Protein 2HHC (pdb70)

Organism: Bradyrhizobium sp. (strain WM9) (NCBI:txid133505)

Structure (mmCIF, N/CA/C/O backbone):
data_2HHC
#
_entry.id   2HHC
#
_cell.length_a   124.200
_cell.length_b   124.200
_cell.length_c   96.100
_cell.angle_alpha   90.00
_cell.angle_beta   90.00
_cell.angle_gamma   120.00
#
_symmetry.space_group_name_H-M   'P 65 2 2'
#
loop_
_entity.id
_entity.type
_entity.pdbx_description
1 polymer 'Nodulation fucosyltransferase NodZ'
2 non-polymer 'PHOSPHATE ION'
3 non-polymer 2-AMINO-2-HYDROXYMETHYL-PROPANE-1,3-DIOL
4 water water
#
loop_
_atom_site.group_PDB
_atom_site.id
_atom_site.type_symbol
_atom_site.label_atom_id
_atom_site.label_alt_id
_atom_site.label_comp_id
_atom_site.label_asym_id
_atom_site.label_entity_id
_atom_site.label_seq_id
_atom_site.pdbx_PDB_ins_code
_atom_site.Cartn_x
_atom_site.Cartn_y
_atom_site.Cartn_z
_atom_site.occupancy
_atom_site.B_iso_or_equiv
_atom_site.auth_seq_id
_atom_site.auth_comp_id
_atom_site.auth_asym_id
_atom_site.auth_atom_id
_atom_site.pdbx_PDB_model_num
ATOM 1 N N . THR A 1 2 ? -17.659 65.834 -7.282 1.00 37.71 2 THR A N 1
ATOM 2 C CA . THR A 1 2 ? -17.002 64.713 -6.566 1.00 36.40 2 THR A CA 1
ATOM 3 C C . THR A 1 2 ? -15.531 64.848 -6.864 1.00 36.09 2 THR A C 1
ATOM 4 O O . THR A 1 2 ? -15.164 65.104 -8.012 1.00 37.76 2 THR A O 1
ATOM 8 N N . LYS A 1 3 ? -14.728 64.703 -5.826 1.00 33.55 3 LYS A N 1
ATOM 9 C CA . LYS A 1 3 ? -13.304 64.964 -5.905 1.00 32.17 3 LYS A CA 1
ATOM 10 C C . LYS A 1 3 ? -12.550 63.677 -5.564 1.00 32.11 3 LYS A C 1
ATOM 11 O O . LYS A 1 3 ? -13.057 62.762 -4.862 1.00 31.59 3 LYS A O 1
ATOM 17 N N . GLU A 1 4 ? -11.341 63.568 -6.089 1.00 28.77 4 GLU A N 1
ATOM 18 C CA . GLU A 1 4 ? -10.562 62.353 -5.900 1.00 29.41 4 GLU A CA 1
ATOM 19 C C . GLU A 1 4 ? -10.127 62.284 -4.463 1.00 28.42 4 GLU A C 1
ATOM 20 O O . GLU A 1 4 ? -9.756 63.302 -3.871 1.00 28.93 4 GLU A O 1
ATOM 26 N N . ARG A 1 5 ? -10.086 61.068 -3.891 1.00 28.21 5 ARG A N 1
ATOM 27 C CA . ARG A 1 5 ? -9.667 60.788 -2.537 1.00 28.78 5 ARG A CA 1
ATOM 28 C C . ARG A 1 5 ? -8.576 59.703 -2.546 1.00 27.58 5 ARG A C 1
ATOM 29 O O . ARG A 1 5 ? -8.443 58.961 -3.538 1.00 29.28 5 ARG A O 1
ATOM 44 N N . PHE A 1 6 ? -7.799 59.647 -1.491 1.00 29.14 6 PHE A N 1
ATOM 45 C CA . PHE A 1 6 ? -6.520 58.947 -1.525 1.00 28.41 6 PHE A CA 1
ATOM 46 C C . PHE A 1 6 ? -6.217 58.129 -0.271 1.00 29.21 6 PHE A C 1
ATOM 47 O O . PHE A 1 6 ? -6.689 58.446 0.849 1.00 30.23 6 PHE A O 1
ATOM 55 N N . VAL A 1 7 ? -5.379 57.123 -0.463 1.00 28.91 7 VAL A N 1
ATOM 56 C CA . VAL A 1 7 ? -4.651 56.431 0.621 1.00 29.60 7 VAL A CA 1
ATOM 57 C C . VAL A 1 7 ? -3.185 56.475 0.255 1.00 30.06 7 VAL A C 1
ATOM 58 O O . VAL A 1 7 ? -2.846 56.041 -0.851 1.00 30.16 7 VAL A O 1
ATOM 62 N N . ILE A 1 8 ? -2.339 57.020 1.119 1.00 30.46 8 ILE A N 1
ATOM 63 C CA . ILE A 1 8 ? -0.910 57.080 0.860 1.00 30.91 8 ILE A CA 1
ATOM 64 C C . ILE A 1 8 ? -0.240 56.005 1.672 1.00 31.00 8 ILE A C 1
ATOM 65 O O . ILE A 1 8 ? -0.359 55.950 2.911 1.00 31.44 8 ILE A O 1
ATOM 70 N N . SER A 1 9 ? 0.505 55.123 1.031 1.00 30.56 9 SER A N 1
ATOM 71 C CA . SER A 1 9 ? 1.293 54.097 1.660 1.00 30.80 9 SER A CA 1
ATOM 72 C C . SER A 1 9 ? 2.737 54.542 1.754 1.00 30.79 9 SER A C 1
ATOM 73 O O . SER A 1 9 ? 3.456 54.556 0.740 1.00 31.19 9 SER A O 1
ATOM 76 N N . ARG A 1 10 ? 3.174 54.901 2.970 1.00 31.35 10 ARG A N 1
ATOM 77 C CA . ARG A 1 10 ? 4.517 55.355 3.241 1.00 31.21 10 ARG A CA 1
ATOM 78 C C . ARG A 1 10 ? 5.238 54.258 4.022 1.00 32.12 10 ARG A C 1
ATOM 79 O O . ARG A 1 10 ? 4.780 53.873 5.118 1.00 32.89 10 ARG A O 1
ATOM 94 N N . ARG A 1 11 ? 6.393 53.813 3.548 1.00 32.62 11 ARG A N 1
ATOM 95 C CA . ARG A 1 11 ? 7.195 52.849 4.292 1.00 31.69 11 ARG A CA 1
ATOM 96 C C . ARG A 1 11 ? 8.594 52.911 3.714 1.00 32.05 11 ARG A C 1
ATOM 97 O O . ARG A 1 11 ? 8.756 53.127 2.520 1.00 32.50 11 ARG A O 1
ATOM 105 N N . ARG A 1 12 ? 9.572 52.778 4.583 1.00 31.69 12 ARG A N 1
ATOM 106 C CA . ARG A 1 12 ? 10.975 53.059 4.298 1.00 31.69 12 ARG A CA 1
ATOM 107 C C . ARG A 1 12 ? 11.931 52.004 4.830 1.00 31.20 12 ARG A C 1
ATOM 108 O O . ARG A 1 12 ? 13.145 52.222 4.934 1.00 32.45 12 ARG A O 1
ATOM 116 N N . THR A 1 13 ? 11.371 50.868 5.231 1.00 33.14 13 THR A N 1
ATOM 117 C CA . THR A 1 13 ? 12.133 49.834 5.880 1.00 32.76 13 THR A CA 1
ATOM 118 C C . THR A 1 13 ? 12.413 48.689 4.907 1.00 32.87 13 THR A C 1
ATOM 119 O O . THR A 1 13 ? 12.483 48.899 3.687 1.00 33.77 13 THR A O 1
ATOM 123 N N . GLY A 1 14 ? 12.564 47.468 5.375 1.00 31.32 14 GLY A N 1
ATOM 124 C CA . GLY A 1 14 ? 12.832 46.402 4.432 1.00 32.74 14 GLY A CA 1
ATOM 125 C C . GLY A 1 14 ? 11.665 46.121 3.548 1.00 32.06 14 GLY A C 1
ATOM 126 O O . GLY A 1 14 ? 10.508 46.459 3.857 1.00 32.71 14 GLY A O 1
ATOM 127 N N . PHE A 1 15 ? 11.903 45.524 2.386 1.00 31.68 15 PHE A N 1
ATOM 128 C CA . PHE A 1 15 ? 10.853 45.369 1.411 1.00 31.14 15 PHE A CA 1
ATOM 129 C C . PHE A 1 15 ? 9.691 44.466 1.894 1.00 30.64 15 PHE A C 1
ATOM 130 O O . PHE A 1 15 ? 8.561 44.673 1.459 1.00 31.15 15 PHE A O 1
ATOM 138 N N . GLY A 1 16 ? 9.966 43.494 2.748 1.00 30.81 16 GLY A N 1
ATOM 139 C CA . GLY A 1 16 ? 8.846 42.660 3.244 1.00 31.48 16 GLY A CA 1
ATOM 140 C C . GLY A 1 16 ? 7.805 43.486 3.949 1.00 30.78 16 GLY A C 1
ATOM 141 O O . GLY A 1 16 ? 6.609 43.347 3.708 1.00 31.84 16 GLY A O 1
ATOM 142 N N . ASP A 1 17 ? 8.269 44.340 4.826 1.00 30.44 17 ASP A N 1
ATOM 143 C CA . ASP A 1 17 ? 7.385 45.262 5.570 1.00 30.45 17 ASP A CA 1
ATOM 144 C C . ASP A 1 17 ? 6.724 46.223 4.612 1.00 30.07 17 ASP A C 1
ATOM 145 O O . ASP A 1 17 ? 5.527 46.465 4.646 1.00 30.40 17 ASP A O 1
ATOM 150 N N . CYS A 1 18 ? 7.509 46.836 3.748 1.00 30.80 18 CYS A N 1
ATOM 151 C CA . CYS A 1 18 ? 6.935 47.784 2.785 1.00 30.80 18 CYS A CA 1
ATOM 152 C C . CYS A 1 18 ? 5.802 47.154 1.982 1.00 30.33 18 CYS A C 1
ATOM 153 O O . CYS A 1 18 ? 4.756 47.762 1.791 1.00 30.92 18 CYS A O 1
ATOM 156 N N . LEU A 1 19 ? 6.031 45.954 1.430 1.00 31.01 19 LEU A N 1
ATOM 157 C CA . LEU A 1 19 ? 5.067 45.315 0.564 1.00 31.11 19 LEU A CA 1
ATOM 158 C C . LEU A 1 19 ? 3.836 44.763 1.308 1.00 29.90 19 LEU A C 1
ATOM 159 O O . LEU A 1 19 ? 2.737 44.778 0.775 1.00 30.61 19 LEU A O 1
ATOM 164 N N . TRP A 1 20 ? 4.014 44.305 2.559 1.00 29.36 20 TRP A N 1
ATOM 165 C CA . TRP A 1 20 ? 2.865 43.861 3.380 1.00 29.65 20 TRP A CA 1
ATOM 166 C C . TRP A 1 20 ? 2.038 45.112 3.759 1.00 30.46 20 TRP A C 1
ATOM 167 O O . TRP A 1 20 ? 0.824 45.134 3.658 1.00 29.61 20 TRP A O 1
ATOM 178 N N . SER A 1 21 ? 2.724 46.180 4.207 1.00 29.81 21 SER A N 1
ATOM 179 C CA . SER A 1 21 ? 2.051 47.429 4.538 1.00 29.40 21 SER A CA 1
ATOM 180 C C . SER A 1 21 ? 1.334 48.033 3.340 1.00 30.67 21 SER A C 1
ATOM 181 O O . SER A 1 21 ? 0.241 48.563 3.469 1.00 31.75 21 SER A O 1
ATOM 184 N N . LEU A 1 22 ? 1.934 47.862 2.171 1.00 29.83 22 LEU A N 1
ATOM 185 C CA . LEU A 1 22 ? 1.275 48.282 0.907 1.00 30.60 22 LEU A CA 1
ATOM 186 C C . LEU A 1 22 ? -0.024 47.547 0.681 1.00 30.69 22 LEU A C 1
ATOM 187 O O . LEU A 1 22 ? -1.040 48.125 0.307 1.00 31.49 22 LEU A O 1
ATOM 192 N N . ALA A 1 23 ? -0.020 46.218 0.889 1.00 29.96 23 ALA A N 1
ATOM 193 C CA . ALA A 1 23 ? -1.233 45.401 0.732 1.00 29.94 23 ALA A CA 1
ATOM 194 C C . ALA A 1 23 ? -2.372 45.941 1.645 1.00 30.37 23 ALA A C 1
ATOM 195 O O . ALA A 1 23 ? -3.527 46.005 1.258 1.00 30.76 23 ALA A O 1
ATOM 197 N N . SER A 1 24 ? -2.014 46.345 2.850 1.00 30.86 24 SER A N 1
ATOM 198 C CA . SER A 1 24 ? -3.016 46.911 3.765 1.00 30.16 24 SER A CA 1
ATOM 199 C C . SER A 1 24 ? -3.619 48.224 3.254 1.00 30.12 24 SER A C 1
ATOM 200 O O . SER A 1 24 ? -4.853 48.399 3.323 1.00 31.40 24 SER A O 1
ATOM 205 N N . ALA A 1 25 ? -2.748 49.103 2.813 1.00 30.79 25 ALA A N 1
ATOM 206 C CA . ALA A 1 25 ? -3.201 50.387 2.228 1.00 31.03 25 ALA A CA 1
ATOM 207 C C . ALA A 1 25 ? -4.077 50.112 0.986 1.00 31.20 25 ALA A C 1
ATOM 208 O O . ALA A 1 25 ? -5.157 50.726 0.840 1.00 31.27 25 ALA A O 1
ATOM 210 N N . TRP A 1 26 ? -3.645 49.196 0.136 1.00 31.05 26 TRP A N 1
ATOM 211 C CA . TRP A 1 26 ? -4.366 48.836 -1.090 1.00 31.28 26 TRP A CA 1
ATOM 212 C C . TRP A 1 26 ? -5.789 48.372 -0.727 1.00 31.03 26 TRP A C 1
ATOM 213 O O . TRP A 1 26 ? -6.778 48.718 -1.360 1.00 31.80 26 TRP A O 1
ATOM 224 N N . SER A 1 27 ? -5.894 47.531 0.292 1.00 31.21 27 SER A N 1
ATOM 225 C CA . SER A 1 27 ? -7.154 46.938 0.643 1.00 31.71 27 SER A CA 1
ATOM 226 C C . SER A 1 27 ? -8.136 48.032 1.081 1.00 31.93 27 SER A C 1
ATOM 227 O O . SER A 1 27 ? -9.293 48.003 0.713 1.00 31.70 27 SER A O 1
ATOM 230 N N . TYR A 1 28 ? -7.669 49.008 1.845 1.00 31.16 28 TYR A N 1
ATOM 231 C CA . TYR A 1 28 ? -8.552 50.096 2.272 1.00 30.98 28 TYR A CA 1
ATOM 232 C C . TYR A 1 28 ? -8.933 50.997 1.090 1.00 31.25 28 TYR A C 1
ATOM 233 O O . TYR A 1 28 ? -10.102 51.397 0.974 1.00 30.96 28 TYR A O 1
ATOM 242 N N . ALA A 1 29 ? -7.987 51.253 0.197 1.00 30.43 29 ALA A N 1
ATOM 243 C CA . ALA A 1 29 ? -8.276 52.022 -1.037 1.00 30.78 29 ALA A CA 1
ATOM 244 C C . ALA A 1 29 ? -9.343 51.316 -1.879 1.00 30.24 29 ALA A C 1
ATOM 245 O O . ALA A 1 29 ? -10.258 51.943 -2.432 1.00 30.04 29 ALA A O 1
ATOM 247 N N . GLN A 1 30 ? -9.264 50.002 -1.981 1.00 30.96 30 GLN A N 1
ATOM 248 C CA . GLN A 1 30 ? -10.231 49.254 -2.763 1.00 31.44 30 GLN A CA 1
ATOM 249 C C . GLN A 1 30 ? -11.612 49.349 -2.118 1.00 31.51 30 GLN A C 1
ATOM 250 O O . GLN A 1 30 ? -12.622 49.610 -2.777 1.00 32.36 30 GLN A O 1
ATOM 261 N N . ARG A 1 31 ? -11.652 49.176 -0.804 1.00 32.04 31 ARG A N 1
ATOM 262 C CA . ARG A 1 31 ? -12.929 49.088 -0.088 1.00 32.92 31 ARG A CA 1
ATOM 263 C C . ARG A 1 31 ? -13.652 50.434 -0.212 1.00 31.60 31 ARG A C 1
ATOM 264 O O . ARG A 1 31 ? -14.876 50.484 -0.326 1.00 32.95 31 ARG A O 1
ATOM 272 N N . THR A 1 32 ? -12.872 51.528 -0.190 1.00 31.16 32 THR A N 1
ATOM 273 C CA . THR A 1 32 ? -13.458 52.854 -0.058 1.00 31.02 32 THR A CA 1
ATOM 274 C C . THR A 1 32 ? -13.426 53.752 -1.303 1.00 31.59 32 THR A C 1
ATOM 275 O O . THR A 1 32 ? -13.803 54.927 -1.218 1.00 32.37 32 THR A O 1
ATOM 279 N N . GLY A 1 33 ? -12.964 53.226 -2.436 1.00 30.77 33 GLY A N 1
ATOM 280 C CA . GLY A 1 33 ? -12.976 53.968 -3.688 1.00 30.78 33 GLY A CA 1
ATOM 281 C C . GLY A 1 33 ? -11.974 55.091 -3.701 1.00 31.27 33 GLY A C 1
ATOM 282 O O . GLY A 1 33 ? -12.273 56.187 -4.184 1.00 32.26 33 GLY A O 1
ATOM 283 N N . ARG A 1 34 ? -10.779 54.808 -3.211 1.00 29.57 34 ARG A N 1
ATOM 284 C CA . ARG A 1 34 ? -9.702 55.802 -3.183 1.00 29.30 34 ARG A CA 1
ATOM 285 C C . ARG A 1 34 ? -8.576 55.411 -4.120 1.00 30.17 34 ARG A C 1
ATOM 286 O O . ARG A 1 34 ? -8.336 54.222 -4.392 1.00 30.59 34 ARG A O 1
ATOM 294 N N . THR A 1 35 ? -7.786 56.416 -4.491 1.00 29.48 35 THR A N 1
ATOM 295 C CA . THR A 1 35 ? -6.582 56.212 -5.259 1.00 29.48 35 THR A CA 1
ATOM 296 C C . THR A 1 35 ? -5.463 55.867 -4.289 1.00 30.17 35 THR A C 1
ATOM 297 O O . THR A 1 35 ? -5.297 56.504 -3.265 1.00 31.60 35 THR A O 1
ATOM 301 N N . LEU A 1 36 ? -4.635 54.872 -4.643 1.00 29.69 36 LEU A N 1
ATOM 302 C CA . LEU A 1 36 ? -3.469 54.466 -3.857 1.00 29.86 36 LEU A CA 1
ATOM 303 C C . LEU A 1 36 ? -2.194 55.120 -4.326 1.00 29.61 36 LEU A C 1
ATOM 304 O O . LEU A 1 36 ? -1.882 55.136 -5.510 1.00 30.22 36 LEU A O 1
ATOM 309 N N . VAL A 1 37 ? -1.516 55.764 -3.396 1.00 30.68 37 VAL A N 1
ATOM 310 C CA . VAL A 1 37 ? -0.256 56.419 -3.664 1.00 30.27 37 VAL A CA 1
ATOM 311 C C . VAL A 1 37 ? 0.839 55.616 -2.938 1.00 30.53 37 VAL A C 1
ATOM 312 O O . VAL A 1 37 ? 0.772 55.355 -1.720 1.00 31.54 37 VAL A O 1
ATOM 316 N N . ILE A 1 38 ? 1.844 55.154 -3.678 1.00 30.15 38 ILE A N 1
ATOM 317 C CA . ILE A 1 38 ? 2.975 54.405 -3.126 1.00 29.86 38 ILE A CA 1
ATOM 318 C C . ILE A 1 38 ? 4.091 55.427 -2.917 1.00 29.75 38 ILE A C 1
ATOM 319 O O . ILE A 1 38 ? 4.624 55.967 -3.887 1.00 30.87 38 ILE A O 1
ATOM 324 N N . ASP A 1 39 ? 4.362 55.733 -1.664 1.00 30.50 39 ASP A N 1
ATOM 325 C CA . ASP A 1 39 ? 5.309 56.818 -1.300 1.00 30.81 39 ASP A CA 1
ATOM 326 C C . ASP A 1 39 ? 6.484 56.243 -0.530 1.00 30.23 39 ASP A C 1
ATOM 327 O O . ASP A 1 39 ? 6.454 56.067 0.710 1.00 30.84 39 ASP A O 1
ATOM 332 N N . TRP A 1 40 ? 7.500 55.826 -1.274 1.00 30.35 40 TRP A N 1
ATOM 333 C CA . TRP A 1 40 ? 8.709 55.260 -0.710 1.00 30.26 40 TRP A CA 1
ATOM 334 C C . TRP A 1 40 ? 9.865 56.266 -0.695 1.00 29.79 40 TRP A C 1
ATOM 335 O O . TRP A 1 40 ? 11.035 55.917 -0.710 1.00 30.51 40 TRP A O 1
ATOM 346 N N . ARG A 1 41 ? 9.545 57.563 -0.608 1.00 29.86 41 ARG A N 1
ATOM 347 C CA . ARG A 1 41 ? 10.561 58.588 -0.313 1.00 30.06 41 ARG A CA 1
ATOM 348 C C . ARG A 1 41 ? 11.201 58.306 1.016 1.00 30.40 41 ARG A C 1
ATOM 349 O O . ARG A 1 41 ? 10.514 57.974 1.975 1.00 30.77 41 ARG A O 1
ATOM 357 N N . GLY A 1 42 ? 12.508 58.414 1.054 1.00 30.50 42 GLY A N 1
ATOM 358 C CA . GLY A 1 42 ? 13.276 58.183 2.308 1.00 30.12 42 GLY A CA 1
ATOM 359 C C . GLY A 1 42 ? 13.571 56.721 2.635 1.00 30.39 42 GLY A C 1
ATOM 360 O O . GLY A 1 42 ? 14.052 56.401 3.743 1.00 31.65 42 GLY A O 1
ATOM 361 N N . SER A 1 43 ? 13.365 55.841 1.648 1.00 31.37 43 SER A N 1
ATOM 362 C CA . SER A 1 43 ? 13.760 54.438 1.761 1.00 31.28 43 SER A CA 1
ATOM 363 C C . SER A 1 43 ? 15.194 54.287 2.252 1.00 31.58 43 SER A C 1
ATOM 364 O O . SER A 1 43 ? 16.109 55.025 1.881 1.00 31.25 43 SER A O 1
ATOM 367 N N . CYS A 1 44 ? 15.400 53.264 3.083 1.00 32.79 44 CYS A N 1
ATOM 368 C CA . CYS A 1 44 ? 16.740 52.879 3.532 1.00 33.43 44 CYS A CA 1
ATOM 369 C C . CYS A 1 44 ? 17.694 52.539 2.398 1.00 33.51 44 CYS A C 1
ATOM 370 O O . CYS A 1 44 ? 18.909 52.520 2.582 1.00 34.34 44 CYS A O 1
ATOM 373 N N . TYR A 1 45 ? 17.145 52.259 1.219 1.00 33.53 45 TYR A N 1
ATOM 374 C CA . TYR A 1 45 ? 17.988 51.856 0.102 1.00 34.29 45 TYR A CA 1
ATOM 375 C C . TYR A 1 45 ? 18.324 52.994 -0.855 1.00 35.10 45 TYR A C 1
ATOM 376 O O . TYR A 1 45 ? 19.138 52.820 -1.756 1.00 37.02 45 TYR A O 1
ATOM 393 N N . VAL A 1 46 ? 17.698 54.144 -0.708 1.00 35.47 46 VAL A N 1
ATOM 394 C CA . VAL A 1 46 ? 17.919 55.238 -1.650 1.00 37.27 46 VAL A CA 1
ATOM 395 C C . VAL A 1 46 ? 18.539 56.426 -0.896 1.00 38.19 46 VAL A C 1
ATOM 396 O O . VAL A 1 46 ? 17.919 56.949 0.036 1.00 41.19 46 VAL A O 1
ATOM 400 N N . GLU A 1 47 ? 19.694 56.885 -1.359 1.00 38.75 47 GLU A N 1
ATOM 401 C CA . GLU A 1 47 ? 20.448 57.949 -0.702 1.00 38.79 47 GLU A CA 1
ATOM 402 C C . GLU A 1 47 ? 19.722 59.300 -0.758 1.00 38.94 47 GLU A C 1
ATOM 403 O O . GLU A 1 47 ? 19.717 60.059 0.199 1.00 41.10 47 GLU A O 1
ATOM 414 N N . GLN A 1 48 ? 19.066 59.569 -1.866 1.00 38.01 48 GLN A N 1
ATOM 415 C CA . GLN A 1 48 ? 18.436 60.870 -2.096 1.00 37.97 48 GLN A CA 1
ATOM 416 C C . GLN A 1 48 ? 17.078 60.901 -1.362 1.00 37.43 48 GLN A C 1
ATOM 417 O O . GLN A 1 48 ? 16.179 60.151 -1.710 1.00 37.88 48 GLN A O 1
ATOM 423 N N . PRO A 1 49 ? 16.887 61.796 -0.363 1.00 36.34 49 PRO A N 1
ATOM 424 C CA . PRO A 1 49 ? 15.743 61.640 0.523 1.00 36.23 49 PRO A CA 1
ATOM 425 C C . PRO A 1 49 ? 14.359 61.943 -0.057 1.00 35.07 49 PRO A C 1
ATOM 426 O O . PRO A 1 49 ? 13.334 61.543 0.520 1.00 36.80 49 PRO A O 1
ATOM 430 N N . PHE A 1 50 ? 14.307 62.639 -1.196 1.00 33.34 50 PHE A N 1
ATOM 431 C CA . PHE A 1 50 ? 13.015 63.003 -1.776 1.00 33.24 50 PHE A CA 1
ATOM 432 C C . PHE A 1 50 ? 12.669 62.197 -3.026 1.00 33.97 50 PHE A C 1
ATOM 433 O O . PHE A 1 50 ? 11.619 62.392 -3.618 1.00 34.82 50 PHE A O 1
ATOM 441 N N . SER A 1 51 ? 13.518 61.251 -3.399 1.00 32.71 51 SER A N 1
ATOM 442 C CA . SER A 1 51 ? 13.265 60.408 -4.553 1.00 31.96 51 SER A CA 1
ATOM 443 C C . SER A 1 51 ? 12.353 59.271 -4.135 1.00 31.61 51 SER A C 1
ATOM 444 O O . SER A 1 51 ? 12.636 58.579 -3.117 1.00 32.56 51 SER A O 1
ATOM 447 N N . ASN A 1 52 ? 11.265 59.014 -4.886 1.00 30.64 52 ASN A N 1
ATOM 448 C CA . ASN A 1 52 ? 10.409 57.907 -4.537 1.00 30.29 52 ASN A CA 1
ATOM 449 C C . ASN A 1 52 ? 11.092 56.614 -4.945 1.00 30.75 52 ASN A C 1
ATOM 450 O O . ASN A 1 52 ? 11.388 56.462 -6.112 1.00 32.09 52 ASN A O 1
ATOM 455 N N . ALA A 1 53 ? 11.410 55.757 -3.987 1.00 30.30 53 ALA A N 1
ATOM 456 C CA . ALA A 1 53 ? 12.188 54.554 -4.279 1.00 29.60 53 ALA A CA 1
ATOM 457 C C . ALA A 1 53 ? 11.431 53.516 -5.068 1.00 30.35 53 ALA A C 1
ATOM 458 O O . ALA A 1 53 ? 12.056 52.625 -5.650 1.00 30.05 53 ALA A O 1
ATOM 460 N N . PHE A 1 54 ? 10.107 53.558 -5.085 1.00 30.42 54 PHE A N 1
ATOM 461 C CA . PHE A 1 54 ? 9.368 52.456 -5.740 1.00 30.43 54 PHE A CA 1
ATOM 462 C C . PHE A 1 54 ? 9.872 52.197 -7.189 1.00 30.16 54 PHE A C 1
ATOM 463 O O . PHE A 1 54 ? 10.166 51.037 -7.548 1.00 30.09 54 PHE A O 1
ATOM 471 N N . PRO A 1 55 ? 9.950 53.217 -8.083 1.00 29.79 55 PRO A N 1
ATOM 472 C CA . PRO A 1 55 ? 10.438 52.977 -9.438 1.00 29.10 55 PRO A CA 1
ATOM 473 C C . PRO A 1 55 ? 11.894 52.568 -9.610 1.00 28.67 55 PRO A C 1
ATOM 474 O O . PRO A 1 55 ? 12.306 52.210 -10.669 1.00 29.98 55 PRO A O 1
ATOM 478 N N . ALA A 1 56 ? 12.669 52.686 -8.547 1.00 29.69 56 ALA A N 1
ATOM 479 C CA . ALA A 1 56 ? 14.032 52.225 -8.598 1.00 28.23 56 ALA A CA 1
ATOM 480 C C . ALA A 1 56 ? 14.106 50.685 -8.601 1.00 28.83 56 ALA A C 1
ATOM 481 O O . ALA A 1 56 ? 15.086 50.139 -9.059 1.00 29.30 56 ALA A O 1
ATOM 483 N N . PHE A 1 57 ? 13.049 50.027 -8.103 1.00 27.72 57 PHE A N 1
ATOM 484 C CA . PHE A 1 57 ? 13.043 48.594 -7.992 1.00 28.20 57 PHE A CA 1
ATOM 485 C C . PHE A 1 57 ? 11.948 47.880 -8.769 1.00 27.73 57 PHE A C 1
ATOM 486 O O . PHE A 1 57 ? 12.123 46.720 -9.142 1.00 28.62 57 PHE A O 1
ATOM 494 N N . PHE A 1 58 ? 10.836 48.596 -8.979 1.00 28.79 58 PHE A N 1
ATOM 495 C CA . PHE A 1 58 ? 9.655 48.014 -9.652 1.00 27.95 58 PHE A CA 1
ATOM 496 C C . PHE A 1 58 ? 9.304 48.841 -10.874 1.00 28.87 58 PHE A C 1
ATOM 497 O O . PHE A 1 58 ? 9.574 50.027 -10.931 1.00 29.44 58 PHE A O 1
ATOM 505 N N . GLU A 1 59 ? 8.628 48.192 -11.799 1.00 28.85 59 GLU A N 1
ATOM 506 C CA . GLU A 1 59 ? 8.121 48.850 -13.003 1.00 30.11 59 GLU A CA 1
ATOM 507 C C . GLU A 1 59 ? 6.937 49.754 -12.695 1.00 30.42 59 GLU A C 1
ATOM 508 O O . GLU A 1 59 ? 6.234 49.536 -11.682 1.00 30.99 59 GLU A O 1
ATOM 514 N N . PRO A 1 60 ? 6.731 50.789 -13.525 1.00 32.59 60 PRO A N 1
ATOM 515 C CA . PRO A 1 60 ? 5.562 51.660 -13.334 1.00 34.00 60 PRO A CA 1
ATOM 516 C C . PRO A 1 60 ? 4.285 50.887 -13.246 1.00 33.66 60 PRO A C 1
ATOM 517 O O . PRO A 1 60 ? 4.104 49.920 -13.993 1.00 34.33 60 PRO A O 1
ATOM 521 N N . VAL A 1 61 ? 3.420 51.264 -12.322 1.00 34.34 61 VAL A N 1
ATOM 522 C CA . VAL A 1 61 ? 2.098 50.632 -12.206 1.00 35.31 61 VAL A CA 1
ATOM 523 C C . VAL A 1 61 ? 1.070 51.759 -12.033 1.00 33.15 61 VAL A C 1
ATOM 524 O O . VAL A 1 61 ? 1.252 52.655 -11.167 1.00 33.46 61 VAL A O 1
ATOM 528 N N . GLU A 1 62 ? 0.003 51.709 -12.827 1.00 33.94 62 GLU A N 1
ATOM 529 C CA . GLU A 1 62 ? -1.068 52.729 -12.723 1.00 34.45 62 GLU A CA 1
ATOM 530 C C . GLU A 1 62 ? -2.387 52.160 -12.181 1.00 33.30 62 GLU A C 1
ATOM 531 O O . GLU A 1 62 ? -3.335 52.931 -11.942 1.00 32.65 62 GLU A O 1
ATOM 537 N N . ASP A 1 63 ? -2.461 50.853 -12.033 1.00 33.15 63 ASP A N 1
ATOM 538 C CA . ASP A 1 63 ? -3.636 50.165 -11.513 1.00 33.96 63 ASP A CA 1
ATOM 539 C C . ASP A 1 63 ? -3.252 48.865 -10.876 1.00 33.56 63 ASP A C 1
ATOM 540 O O . ASP A 1 63 ? -2.467 48.138 -11.461 1.00 35.91 63 ASP A O 1
ATOM 545 N N . ILE A 1 64 ? -3.784 48.567 -9.686 1.00 33.23 64 ILE A N 1
ATOM 546 C CA . ILE A 1 64 ? -3.631 47.245 -9.071 1.00 33.10 64 ILE A CA 1
ATOM 547 C C . ILE A 1 64 ? -5.006 46.735 -8.788 1.00 32.21 64 ILE A C 1
ATOM 548 O O . ILE A 1 64 ? -5.743 47.265 -7.950 1.00 32.40 64 ILE A O 1
ATOM 553 N N . ALA A 1 65 ? -5.401 45.748 -9.599 1.00 33.37 65 ALA A N 1
ATOM 554 C CA . ALA A 1 65 ? -6.684 45.105 -9.411 1.00 34.21 65 ALA A CA 1
ATOM 555 C C . ALA A 1 65 ? -7.869 46.057 -9.241 1.00 33.50 65 ALA A C 1
ATOM 556 O O . ALA A 1 65 ? -8.706 45.956 -8.319 1.00 35.50 65 ALA A O 1
ATOM 558 N N . GLY A 1 66 ? -7.914 47.062 -10.118 1.00 34.22 66 GLY A N 1
ATOM 559 C CA . GLY A 1 66 ? -9.025 48.026 -10.145 1.00 33.28 66 GLY A CA 1
ATOM 560 C C . GLY A 1 66 ? -8.851 49.319 -9.376 1.00 32.97 66 GLY A C 1
ATOM 561 O O . GLY A 1 66 ? -9.663 50.268 -9.488 1.00 35.43 66 GLY A O 1
ATOM 562 N N . VAL A 1 67 ? -7.775 49.384 -8.602 1.00 31.10 67 VAL A N 1
ATOM 563 C CA . VAL A 1 67 ? -7.478 50.546 -7.783 1.00 31.68 67 VAL A CA 1
ATOM 564 C C . VAL A 1 67 ? -6.446 51.366 -8.554 1.00 31.30 67 VAL A C 1
ATOM 565 O O . VAL A 1 67 ? -5.351 50.863 -8.869 1.00 30.92 67 VAL A O 1
ATOM 569 N N . PRO A 1 68 ? -6.769 52.643 -8.837 1.00 30.91 68 PRO A N 1
ATOM 570 C CA . PRO A 1 68 ? -5.770 53.498 -9.478 1.00 30.88 68 PRO A CA 1
ATOM 571 C C . PRO A 1 68 ? -4.573 53.721 -8.567 1.00 29.83 68 PRO A C 1
ATOM 572 O O . PRO A 1 68 ? -4.703 53.823 -7.331 1.00 29.92 68 PRO A O 1
ATOM 576 N N . VAL A 1 69 ? -3.374 53.816 -9.142 1.00 29.07 69 VAL A N 1
ATOM 577 C CA . VAL A 1 69 ? -2.117 53.931 -8.388 1.00 30.40 69 VAL A CA 1
ATOM 578 C C . VAL A 1 69 ? -1.256 55.047 -8.934 1.00 29.35 69 VAL A C 1
ATOM 579 O O . VAL A 1 69 ? -1.093 55.175 -10.126 1.00 30.25 69 VAL A O 1
ATOM 583 N N . ILE A 1 70 ? -0.699 55.827 -8.007 1.00 29.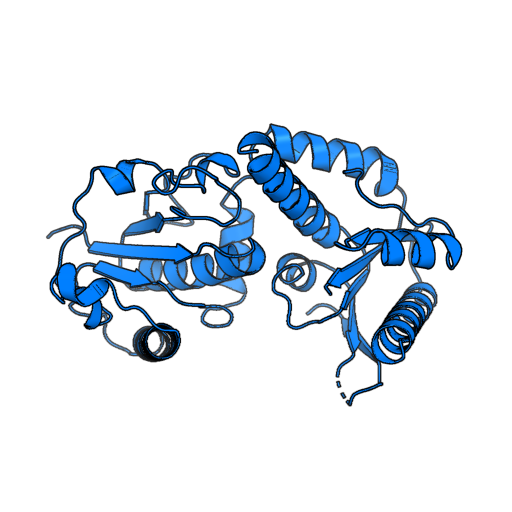73 70 ILE A N 1
ATOM 584 C CA . ILE A 1 70 ? 0.376 56.795 -8.254 1.00 29.75 70 ILE A CA 1
ATOM 585 C C . ILE A 1 70 ? 1.599 56.274 -7.533 1.00 30.23 70 ILE A C 1
ATOM 586 O O . ILE A 1 70 ? 1.606 56.172 -6.312 1.00 31.07 70 ILE A O 1
ATOM 591 N N . CYS A 1 71 ? 2.669 55.974 -8.264 1.00 30.85 71 CYS A N 1
ATOM 592 C CA . CYS A 1 71 ? 3.832 55.301 -7.688 1.00 29.89 71 CYS A CA 1
ATOM 593 C C . CYS A 1 71 ? 5.177 55.972 -7.930 1.00 31.49 71 CYS A C 1
ATOM 594 O O . CYS A 1 71 ? 6.230 55.331 -7.697 1.00 32.01 71 CYS A O 1
ATOM 597 N N . ASP A 1 72 ? 5.188 57.239 -8.317 1.00 29.98 72 ASP A N 1
ATOM 598 C CA . ASP A 1 72 ? 6.377 57.825 -8.834 1.00 29.90 72 ASP A CA 1
ATOM 599 C C . ASP A 1 72 ? 6.668 59.224 -8.309 1.00 30.04 72 ASP A C 1
ATOM 600 O O . ASP A 1 72 ? 6.198 59.547 -7.215 1.00 29.66 72 ASP A O 1
ATOM 605 N N . ASP A 1 73 ? 7.447 60.030 -8.999 1.00 31.52 73 ASP A N 1
ATOM 606 C CA . ASP A 1 73 ? 7.818 61.325 -8.454 1.00 31.16 73 ASP A CA 1
ATOM 607 C C . ASP A 1 73 ? 6.697 62.360 -8.432 1.00 30.08 73 ASP A C 1
ATOM 608 O O . ASP A 1 73 ? 6.878 63.454 -7.915 1.00 29.10 73 ASP A O 1
ATOM 617 N N . ARG A 1 74 ? 5.520 62.035 -8.953 1.00 30.66 74 ARG A N 1
ATOM 618 C CA . ARG A 1 74 ? 4.363 62.911 -8.786 1.00 31.04 74 ARG A CA 1
ATOM 619 C C . ARG A 1 74 ? 4.054 63.154 -7.300 1.00 30.96 74 ARG A C 1
ATOM 620 O O . ARG A 1 74 ? 3.449 64.171 -6.970 1.00 31.46 74 ARG A O 1
ATOM 628 N N . VAL A 1 75 ? 4.498 62.292 -6.402 1.00 31.23 75 VAL A N 1
ATOM 629 C CA . VAL A 1 75 ? 4.350 62.603 -4.965 1.00 30.65 75 VAL A CA 1
ATOM 630 C C . VAL A 1 75 ? 4.985 63.958 -4.573 1.00 31.48 75 VAL A C 1
ATOM 631 O O . VAL A 1 75 ? 4.596 64.560 -3.571 1.00 31.87 75 VAL A O 1
ATOM 635 N N . ASN A 1 76 ? 5.976 64.414 -5.331 1.00 30.80 76 ASN A N 1
ATOM 636 C CA . ASN A 1 76 ? 6.651 65.685 -5.089 1.00 31.62 76 ASN A CA 1
ATOM 637 C C . ASN A 1 76 ? 5.998 66.859 -5.809 1.00 33.54 76 ASN A C 1
ATOM 638 O O . ASN A 1 76 ? 6.448 68.008 -5.657 1.00 35.74 76 ASN A O 1
ATOM 643 N N . GLN A 1 77 ? 4.961 66.602 -6.616 1.00 33.33 77 GLN A N 1
ATOM 644 C CA . GLN A 1 77 ? 4.251 67.674 -7.306 1.00 34.53 77 GLN A CA 1
ATOM 645 C C . GLN A 1 77 ? 2.800 67.875 -6.818 1.00 34.37 77 GLN A C 1
ATOM 646 O O . GLN A 1 77 ? 2.300 69.008 -6.731 1.00 37.53 77 GLN A O 1
ATOM 657 N N . LEU A 1 78 ? 2.117 66.790 -6.547 1.00 33.05 78 LEU A N 1
ATOM 658 C CA . LEU A 1 78 ? 0.709 66.789 -6.196 1.00 33.06 78 LEU A CA 1
ATOM 659 C C . LEU A 1 78 ? 0.514 67.182 -4.742 1.00 33.22 78 LEU A C 1
ATOM 660 O O . LEU A 1 78 ? 1.367 66.861 -3.894 1.00 36.32 78 LEU A O 1
ATOM 665 N N . SER A 1 79 ? -0.571 67.894 -4.469 1.00 32.60 79 SER A N 1
ATOM 666 C CA . SER A 1 79 ? -0.997 68.272 -3.152 1.00 34.17 79 SER A CA 1
ATOM 667 C C . SER A 1 79 ? -2.185 67.411 -2.773 1.00 34.33 79 SER A C 1
ATOM 668 O O . SER A 1 79 ? -3.340 67.695 -3.154 1.00 35.89 79 SER A O 1
ATOM 671 N N . PHE A 1 80 ? -1.952 66.367 -1.984 1.00 34.67 80 PHE A N 1
ATOM 672 C CA . PHE A 1 80 ? -3.030 65.456 -1.635 1.00 34.20 80 PHE A CA 1
ATOM 673 C C . PHE A 1 80 ? -3.938 66.155 -0.630 1.00 34.48 80 PHE A C 1
ATOM 674 O O . PHE A 1 80 ? -3.451 66.740 0.300 1.00 36.84 80 PHE A O 1
ATOM 682 N N . PRO A 1 81 ? -5.274 66.132 -0.851 1.00 32.02 81 PRO A N 1
ATOM 683 C CA . PRO A 1 81 ? -6.214 66.938 -0.128 1.00 32.15 81 PRO A CA 1
ATOM 684 C C . PRO A 1 81 ? -6.536 66.519 1.304 1.00 32.26 81 PRO A C 1
ATOM 685 O O . PRO A 1 81 ? -6.744 65.344 1.578 1.00 31.00 81 PRO A O 1
ATOM 689 N N . GLY A 1 82 ? -6.669 67.512 2.174 1.00 31.17 82 GLY A N 1
ATOM 690 C CA . GLY A 1 82 ? -7.194 67.291 3.480 1.00 31.10 82 GLY A CA 1
ATOM 691 C C . GLY A 1 82 ? -8.706 67.320 3.437 1.00 31.41 82 GLY A C 1
ATOM 692 O O . GLY A 1 82 ? -9.307 67.640 2.395 1.00 30.24 82 GLY A O 1
ATOM 693 N N . PRO A 1 83 ? -9.333 67.078 4.587 1.00 31.18 83 PRO A N 1
ATOM 694 C CA . PRO A 1 83 ? -8.654 66.734 5.827 1.00 31.46 83 PRO A CA 1
ATOM 695 C C . PRO A 1 83 ? -7.992 65.386 5.770 1.00 30.81 83 PRO A C 1
ATOM 696 O O . PRO A 1 83 ? -8.354 64.530 4.916 1.00 30.74 83 PRO A O 1
ATOM 700 N N . PHE A 1 84 ? -7.091 65.160 6.726 1.00 30.31 84 PHE A N 1
ATOM 701 C CA . PHE A 1 84 ? -6.297 63.944 6.795 1.00 30.46 84 PHE A CA 1
ATOM 702 C C . PHE A 1 84 ? -6.698 63.045 7.968 1.00 30.30 84 PHE A C 1
ATOM 703 O O . PHE A 1 84 ? -7.217 63.474 8.976 1.00 29.25 84 PHE A O 1
ATOM 711 N N . PHE A 1 85 ? -6.418 61.762 7.806 1.00 31.19 85 PHE A N 1
ATOM 712 C CA . PHE A 1 85 ? -6.472 60.772 8.875 1.00 30.39 85 PHE A CA 1
ATOM 713 C C . PHE A 1 85 ? -5.184 59.942 8.735 1.00 31.02 85 PHE A C 1
ATOM 714 O O . PHE A 1 85 ? -4.806 59.563 7.631 1.00 30.86 85 PHE A O 1
ATOM 722 N N . PRO A 1 86 ? -4.514 59.579 9.829 1.00 29.47 86 PRO A N 1
ATOM 723 C CA . PRO A 1 86 ? -4.830 59.946 11.221 1.00 30.73 86 PRO A CA 1
ATOM 724 C C . PRO A 1 86 ? -4.790 61.462 11.475 1.00 31.14 86 PRO A C 1
ATOM 725 O O . PRO A 1 86 ? -4.248 62.234 10.684 1.00 30.96 86 PRO A O 1
ATOM 729 N N . ARG A 1 87 ? -5.405 61.881 12.565 1.00 30.59 87 ARG A N 1
ATOM 730 C CA . ARG A 1 87 ? -5.628 63.318 12.810 1.00 32.40 87 ARG A CA 1
ATOM 731 C C . ARG A 1 87 ? -4.330 64.101 12.954 1.00 31.20 87 ARG A C 1
ATOM 732 O O . ARG A 1 87 ? -4.287 65.292 12.661 1.00 30.96 87 ARG A O 1
ATOM 740 N N . TRP A 1 88 ? -3.277 63.418 13.385 1.00 30.02 88 TRP A N 1
ATOM 741 C CA . TRP A 1 88 ? -1.942 64.061 13.493 1.00 30.22 88 TRP A CA 1
ATOM 742 C C . TRP A 1 88 ? -1.518 64.782 12.234 1.00 30.26 88 TRP A C 1
ATOM 743 O O . TRP A 1 88 ? -0.898 65.811 12.308 1.00 30.16 88 TRP A O 1
ATOM 754 N N . TRP A 1 89 ? -1.916 64.269 11.082 1.00 30.24 89 TRP A N 1
ATOM 755 C CA . TRP A 1 89 ? -1.533 64.793 9.790 1.00 29.99 89 TRP A CA 1
ATOM 756 C C . TRP A 1 89 ? -2.216 66.099 9.453 1.00 28.75 89 TRP A C 1
ATOM 757 O O . TRP A 1 89 ? -1.874 66.716 8.435 1.00 29.65 89 TRP A O 1
ATOM 768 N N . ASN A 1 90 ? -3.170 66.526 10.277 1.00 29.87 90 ASN A N 1
ATOM 769 C CA . ASN A 1 90 ? -3.758 67.868 10.104 1.00 29.13 90 ASN A CA 1
ATOM 770 C C . ASN A 1 90 ? -2.970 68.980 10.828 1.00 29.75 90 ASN A C 1
ATOM 771 O O . ASN A 1 90 ? -3.300 70.159 10.662 1.00 30.13 90 ASN A O 1
ATOM 776 N N . ARG A 1 91 ? -1.995 68.585 11.641 1.00 29.72 91 ARG A N 1
ATOM 777 C CA . ARG A 1 91 ? -1.181 69.548 12.421 1.00 30.48 91 ARG A CA 1
ATOM 778 C C . ARG A 1 91 ? -0.328 70.377 11.488 1.00 29.34 91 ARG A C 1
ATOM 779 O O . ARG A 1 91 ? 0.087 69.892 10.442 1.00 29.68 91 ARG A O 1
ATOM 794 N N . PRO A 1 92 ? -0.005 71.613 11.898 1.00 29.80 92 PRO A N 1
ATOM 795 C CA . PRO A 1 92 ? 0.947 72.398 11.120 1.00 30.04 92 PRO A CA 1
ATOM 796 C C . PRO A 1 92 ? 2.271 71.691 10.948 1.00 30.02 92 PRO A C 1
ATOM 797 O O . PRO A 1 92 ? 2.657 70.908 11.830 1.00 29.29 92 PRO A O 1
ATOM 801 N N . SER A 1 93 ? 2.955 71.935 9.833 1.00 29.89 93 SER A N 1
ATOM 802 C CA . SER A 1 93 ? 4.214 71.240 9.554 1.00 29.45 93 SER A CA 1
ATOM 803 C C . SER A 1 93 ? 5.286 71.422 10.620 1.00 29.15 93 SER A C 1
ATOM 804 O O . SER A 1 93 ? 6.008 70.469 10.941 1.00 29.11 93 SER A O 1
ATOM 809 N N . ILE A 1 94 ? 5.366 72.592 11.236 1.00 27.76 94 ILE A N 1
ATOM 810 C CA . ILE A 1 94 ? 6.330 72.778 12.343 1.00 28.30 94 ILE A CA 1
ATOM 811 C C . ILE A 1 94 ? 6.032 71.818 13.518 1.00 29.24 94 ILE A C 1
ATOM 812 O O . ILE A 1 94 ? 6.953 71.381 14.261 1.00 28.68 94 ILE A O 1
ATOM 817 N N . ASP A 1 95 ? 4.762 71.485 13.695 1.00 28.35 95 ASP A N 1
ATOM 818 C CA . ASP A 1 95 ? 4.366 70.575 14.772 1.00 30.00 95 ASP A CA 1
ATOM 819 C C . ASP A 1 95 ? 4.546 69.132 14.417 1.00 30.69 95 ASP A C 1
ATOM 820 O O . ASP A 1 95 ? 4.329 68.262 15.262 1.00 33.70 95 ASP A O 1
ATOM 825 N N . CYS A 1 96 ? 4.949 68.839 13.177 1.00 29.62 96 CYS A N 1
ATOM 826 C CA . CYS A 1 96 ? 5.099 67.471 12.700 1.00 29.86 96 CYS A CA 1
ATOM 827 C C . CYS A 1 96 ? 6.582 67.064 12.608 1.00 28.52 96 CYS A C 1
ATOM 828 O O . CYS A 1 96 ? 6.882 65.926 12.269 1.00 30.05 96 CYS A O 1
ATOM 831 N N . ILE A 1 97 ? 7.473 67.971 12.978 1.00 30.61 97 ILE A N 1
ATOM 832 C CA . ILE A 1 97 ? 8.921 67.661 13.037 1.00 29.62 97 ILE A CA 1
ATOM 833 C C . ILE A 1 97 ? 9.129 66.506 14.027 1.00 29.37 97 ILE A C 1
ATOM 834 O O . ILE A 1 97 ? 9.874 65.573 13.749 1.00 32.47 97 ILE A O 1
ATOM 839 N N . ASN A 1 98 ? 8.497 66.581 15.202 1.00 28.54 98 ASN A N 1
ATOM 840 C CA . ASN A 1 98 ? 8.595 65.527 16.222 1.00 29.00 98 ASN A CA 1
ATOM 841 C C . ASN A 1 98 ? 7.665 64.370 15.869 1.00 29.25 98 ASN A C 1
ATOM 842 O O . ASN A 1 98 ? 6.442 64.535 15.928 1.00 30.36 98 ASN A O 1
ATOM 847 N N . ARG A 1 99 ? 8.221 63.237 15.489 1.00 29.43 99 ARG A N 1
ATOM 848 C CA . ARG A 1 99 ? 7.415 62.057 15.141 1.00 29.56 99 ARG A CA 1
ATOM 849 C C . ARG A 1 99 ? 7.997 60.814 15.813 1.00 29.87 99 ARG A C 1
ATOM 850 O O . ARG A 1 99 ? 8.576 59.981 15.139 1.00 31.55 99 ARG A O 1
ATOM 858 N N . PRO A 1 100 ? 7.815 60.701 17.140 1.00 30.77 100 PRO A N 1
ATOM 859 C CA . PRO A 1 100 ? 8.395 59.617 17.916 1.00 31.05 100 PRO A CA 1
ATOM 860 C C . PRO A 1 100 ? 7.651 58.309 17.692 1.00 30.47 100 PRO A C 1
ATOM 861 O O . PRO A 1 100 ? 6.536 58.311 17.186 1.00 30.70 100 PRO A O 1
ATOM 865 N N . ASP A 1 101 ? 8.283 57.230 18.136 1.00 32.05 101 ASP A N 1
ATOM 866 C CA . ASP A 1 101 ? 7.732 55.902 17.926 1.00 31.84 101 ASP A CA 1
ATOM 867 C C . ASP A 1 101 ? 6.360 55.773 18.579 1.00 31.75 101 ASP A C 1
ATOM 868 O O . ASP A 1 101 ? 5.479 55.171 17.960 1.00 30.67 101 ASP A O 1
ATOM 873 N N . GLU A 1 102 ? 6.145 56.417 19.719 1.00 32.40 102 GLU A N 1
ATOM 874 C CA . GLU A 1 102 ? 4.832 56.354 20.386 1.00 32.30 102 GLU A CA 1
ATOM 875 C C . GLU A 1 102 ? 3.725 56.871 19.458 1.00 31.52 102 GLU A C 1
ATOM 876 O O . GLU A 1 102 ? 2.632 56.308 19.424 1.00 31.20 102 GLU A O 1
ATOM 882 N N . GLN A 1 103 ? 4.012 57.915 18.680 1.00 30.39 103 GLN A N 1
ATOM 883 C CA . GLN A 1 103 ? 3.031 58.457 17.759 1.00 29.75 103 GLN A CA 1
ATOM 884 C C . GLN A 1 103 ? 2.821 57.511 16.569 1.00 29.88 103 GLN A C 1
ATOM 885 O O . GLN A 1 103 ? 1.718 57.341 16.102 1.00 29.94 103 GLN A O 1
ATOM 891 N N . ILE A 1 104 ? 3.885 56.936 16.027 1.00 29.49 104 ILE A N 1
ATOM 892 C CA . ILE A 1 104 ? 3.773 56.019 14.926 1.00 29.94 104 ILE A CA 1
ATOM 893 C C . ILE A 1 104 ? 2.914 54.808 15.350 1.00 30.99 104 ILE A C 1
ATOM 894 O O . ILE A 1 104 ? 2.035 54.366 14.597 1.00 30.15 104 ILE A O 1
ATOM 899 N N . PHE A 1 105 ? 3.167 54.320 16.552 1.00 30.92 105 PHE A N 1
ATOM 900 C CA . PHE A 1 105 ? 2.394 53.167 17.098 1.00 31.35 105 PHE A CA 1
ATOM 901 C C . PHE A 1 105 ? 0.912 53.498 17.332 1.00 31.58 105 PHE A C 1
ATOM 902 O O . PHE A 1 105 ? 0.042 52.702 17.014 1.00 31.39 105 PHE A O 1
ATOM 910 N N . ARG A 1 106 ? 0.651 54.694 17.817 1.00 31.10 106 ARG A N 1
ATOM 911 C CA . ARG A 1 106 ? -0.716 55.194 17.941 1.00 31.71 106 ARG A CA 1
ATOM 912 C C . ARG A 1 106 ? -1.395 55.190 16.573 1.00 30.35 106 ARG A C 1
ATOM 913 O O . ARG A 1 106 ? -2.559 54.779 16.441 1.00 31.09 106 ARG A O 1
ATOM 921 N N . GLU A 1 107 ? -0.688 55.621 15.534 1.00 30.44 107 GLU A N 1
ATOM 922 C CA . GLU A 1 107 ? -1.300 55.638 14.229 1.00 29.62 107 GLU A CA 1
ATOM 923 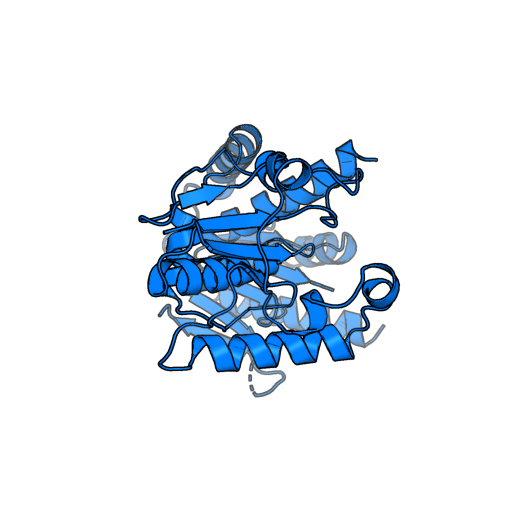C C . GLU A 1 107 ? -1.542 54.255 13.673 1.00 29.41 107 GLU A C 1
ATOM 924 O O . GLU A 1 107 ? -2.570 54.009 13.073 1.00 30.28 107 GLU A O 1
ATOM 930 N N . ARG A 1 108 ? -0.635 53.310 13.895 1.00 30.17 108 ARG A N 1
ATOM 931 C CA . ARG A 1 108 ? -0.919 51.920 13.544 1.00 30.10 108 ARG A CA 1
ATOM 932 C C . ARG A 1 108 ? -2.257 51.501 14.128 1.00 29.88 108 ARG A C 1
ATOM 933 O O . ARG A 1 108 ? -3.071 50.857 13.469 1.00 31.21 108 ARG A O 1
ATOM 941 N N . ASP A 1 109 ? -2.452 51.816 15.398 1.00 29.04 109 ASP A N 1
ATOM 942 C CA . ASP A 1 109 ? -3.663 51.392 16.087 1.00 30.20 109 ASP A CA 1
ATOM 943 C C . ASP A 1 109 ? -4.896 52.122 15.570 1.00 29.98 109 ASP A C 1
ATOM 944 O O . ASP A 1 109 ? -5.958 51.516 15.424 1.00 30.86 109 ASP A O 1
ATOM 949 N N . GLU A 1 110 ? -4.749 53.412 15.295 1.00 30.19 110 GLU A N 1
ATOM 950 C CA . GLU A 1 110 ? -5.839 54.218 14.754 1.00 29.73 110 GLU A CA 1
ATOM 951 C C . GLU A 1 110 ? -6.238 53.708 13.378 1.00 29.94 110 GLU A C 1
ATOM 952 O O . GLU A 1 110 ? -7.428 53.605 13.066 1.00 30.47 110 GLU A O 1
ATOM 958 N N . LEU A 1 111 ? -5.264 53.365 12.561 1.00 31.08 111 LEU A N 1
ATOM 959 C CA . LEU A 1 111 ? -5.552 52.842 11.218 1.00 30.52 111 LEU A CA 1
ATOM 960 C C . LEU A 1 111 ? -6.218 51.460 11.293 1.00 31.51 111 LEU A C 1
ATOM 961 O O . LEU A 1 111 ? -7.125 51.155 10.537 1.00 32.33 111 LEU A O 1
ATOM 966 N N . THR A 1 112 ? -5.765 50.648 12.244 1.00 31.29 112 THR A N 1
ATOM 967 C CA . THR A 1 112 ? -6.301 49.305 12.433 1.00 31.90 112 THR A CA 1
ATOM 968 C C . THR A 1 112 ? -7.788 49.397 12.758 1.00 32.53 112 THR A C 1
ATOM 969 O O . THR A 1 112 ? -8.611 48.718 12.125 1.00 32.00 112 THR A O 1
ATOM 973 N N . GLU A 1 113 ? -8.128 50.280 13.685 1.00 32.21 113 GLU A N 1
ATOM 974 C CA . GLU A 1 113 ? -9.536 50.524 14.061 1.00 32.89 113 GLU A CA 1
ATOM 975 C C . GLU A 1 113 ? -10.296 51.038 12.834 1.00 32.97 113 GLU A C 1
ATOM 976 O O . GLU A 1 113 ? -11.399 50.588 12.534 1.00 33.92 113 GLU A O 1
ATOM 982 N N . LEU A 1 114 ? -9.725 51.959 12.082 1.00 31.90 114 LEU A N 1
ATOM 983 C CA . LEU A 1 114 ? -10.420 52.484 10.918 1.00 32.58 114 LEU A CA 1
ATOM 984 C C . LEU A 1 114 ? -10.708 51.386 9.914 1.00 32.38 114 LEU A C 1
ATOM 985 O O . LEU A 1 114 ? -11.806 51.315 9.361 1.00 33.07 114 LEU A O 1
ATOM 990 N N . PHE A 1 115 ? -9.710 50.533 9.660 1.00 33.83 115 PHE A N 1
ATOM 991 C CA . PHE A 1 115 ? -9.850 49.478 8.665 1.00 34.83 115 PHE A CA 1
ATOM 992 C C . PHE A 1 115 ? -10.903 48.454 9.071 1.00 36.03 115 PHE A C 1
ATOM 993 O O . PHE A 1 115 ? -11.464 47.809 8.193 1.00 38.54 115 PHE A O 1
ATOM 1001 N N . GLN A 1 116 ? -11.182 48.338 10.366 1.00 36.28 116 GLN A N 1
ATOM 1002 C CA . GLN A 1 116 ? -12.202 47.412 10.863 1.00 37.22 116 GLN A CA 1
ATOM 1003 C C . GLN A 1 116 ? -13.586 48.056 10.999 1.00 36.80 116 GLN A C 1
ATOM 1004 O O . GLN A 1 116 ? -14.565 47.355 11.214 1.00 36.68 116 GLN A O 1
ATOM 1010 N N . ALA A 1 117 ? -13.673 49.370 10.837 1.00 37.16 117 ALA A N 1
ATOM 1011 C CA . ALA A 1 117 ? -14.925 50.108 11.079 1.00 37.81 117 ALA A CA 1
ATOM 1012 C C . ALA A 1 117 ? -15.877 49.953 9.884 1.00 38.52 117 ALA A C 1
ATOM 1013 O O . ALA A 1 117 ? -15.440 49.720 8.759 1.00 37.23 117 ALA A O 1
ATOM 1015 N N . ARG A 1 118 ? -17.182 50.077 10.125 1.00 39.87 118 ARG A N 1
ATOM 1016 C CA . ARG A 1 118 ? -18.167 49.945 9.050 1.00 40.62 118 ARG A CA 1
ATOM 1017 C C . ARG A 1 118 ? -18.085 51.090 8.047 1.00 40.57 118 ARG A C 1
ATOM 1018 O O . ARG A 1 118 ? -18.196 50.880 6.837 1.00 42.28 118 ARG A O 1
ATOM 1026 N N . GLU A 1 119 ? -17.913 52.294 8.568 1.00 39.66 119 GLU A N 1
ATOM 1027 C CA . GLU A 1 119 ? -18.029 53.514 7.786 1.00 38.74 119 GLU A CA 1
ATOM 1028 C C . GLU A 1 119 ? -16.652 53.990 7.325 1.00 37.21 119 GLU A C 1
ATOM 1029 O O . GLU A 1 119 ? -15.674 53.934 8.069 1.00 36.39 119 GLU A O 1
ATOM 1035 N N . ASP A 1 120 ? -16.585 54.432 6.074 1.00 35.81 120 ASP A N 1
ATOM 1036 C CA . ASP A 1 120 ? -15.414 55.107 5.531 1.00 35.38 120 ASP A CA 1
ATOM 1037 C C . ASP A 1 120 ? -15.099 56.363 6.327 1.00 34.22 120 ASP A C 1
ATOM 1038 O O . ASP A 1 120 ? -15.996 57.055 6.811 1.00 34.43 120 ASP A O 1
ATOM 1043 N N . SER A 1 121 ? -13.812 56.661 6.466 1.00 32.51 121 SER A N 1
ATOM 1044 C CA . SER A 1 121 ? -13.414 57.922 7.036 1.00 32.98 121 SER A CA 1
ATOM 1045 C C . SER A 1 121 ? -13.922 59.088 6.178 1.00 33.07 121 SER A C 1
ATOM 1046 O O . SER A 1 121 ? -13.903 59.021 4.958 1.00 33.29 121 SER A O 1
ATOM 1049 N N . GLU A 1 122 ? -14.305 60.184 6.818 1.00 32.15 122 GLU A N 1
ATOM 1050 C CA . GLU A 1 122 ? -14.574 61.426 6.087 1.00 33.27 122 GLU A CA 1
ATOM 1051 C C . GLU A 1 122 ? -13.307 62.118 5.557 1.00 32.16 122 GLU A C 1
ATOM 1052 O O . GLU A 1 122 ? -13.409 62.988 4.715 1.00 32.38 122 GLU A O 1
ATOM 1063 N N . ALA A 1 123 ? -12.116 61.784 6.061 1.00 32.49 123 ALA A N 1
ATOM 1064 C CA . ALA A 1 123 ? -10.896 62.357 5.544 1.00 31.45 123 ALA A CA 1
ATOM 1065 C C . ALA A 1 123 ? -10.718 62.094 4.068 1.00 30.75 123 ALA A C 1
ATOM 1066 O O . ALA A 1 123 ? -11.031 61.005 3.578 1.00 31.94 123 ALA A O 1
ATOM 1068 N N . ASN A 1 124 ? -10.236 63.095 3.345 1.00 29.37 124 ASN A N 1
ATOM 1069 C CA . ASN A 1 124 ? -10.021 62.952 1.923 1.00 29.60 124 ASN A CA 1
ATOM 1070 C C . ASN A 1 124 ? -8.738 62.199 1.581 1.00 29.32 124 ASN A C 1
ATOM 1071 O O . ASN A 1 124 ? -8.639 61.614 0.499 1.00 29.98 124 ASN A O 1
ATOM 1076 N N . THR A 1 125 ? -7.756 62.239 2.481 1.00 29.18 125 THR A N 1
ATOM 1077 C CA . THR A 1 125 ? -6.488 61.498 2.332 1.00 29.12 125 THR A CA 1
ATOM 1078 C C . THR A 1 125 ? -6.183 60.752 3.612 1.00 29.95 125 THR A C 1
ATOM 1079 O O . THR A 1 125 ? -6.109 61.368 4.688 1.00 29.51 125 THR A O 1
ATOM 1083 N N . ILE A 1 126 ? -6.012 59.429 3.503 1.00 29.63 126 ILE A N 1
ATOM 1084 C CA . ILE A 1 126 ? -5.539 58.580 4.611 1.00 29.05 126 ILE A CA 1
ATOM 1085 C C . ILE A 1 126 ? -4.036 58.484 4.462 1.00 30.42 126 ILE A C 1
ATOM 1086 O O . ILE A 1 126 ? -3.560 58.013 3.419 1.00 31.49 126 ILE A O 1
ATOM 1091 N N . VAL A 1 127 ? -3.281 58.846 5.489 1.00 30.29 127 VAL A N 1
ATOM 1092 C CA . VAL A 1 127 ? -1.820 58.749 5.393 1.00 29.82 127 VAL A CA 1
ATOM 1093 C C . VAL A 1 127 ? -1.394 57.570 6.239 1.00 30.18 127 VAL A C 1
ATOM 1094 O O . VAL A 1 127 ? -1.561 57.574 7.473 1.00 31.52 127 VAL A O 1
ATOM 1098 N N . CYS A 1 128 ? -0.867 56.527 5.600 1.00 31.17 128 CYS A N 1
ATOM 1099 C CA . CYS A 1 128 ? -0.381 55.351 6.264 1.00 30.06 128 CYS A CA 1
ATOM 1100 C C . CYS A 1 128 ? 1.134 55.420 6.426 1.00 30.45 128 CYS A C 1
ATOM 1101 O O . CYS A 1 128 ? 1.837 55.283 5.449 1.00 32.88 128 CYS A O 1
ATOM 1104 N N . ASP A 1 129 ? 1.597 55.693 7.638 1.00 30.24 129 ASP A N 1
ATOM 1105 C CA . ASP A 1 129 ? 3.022 55.907 7.892 1.00 29.58 129 ASP A CA 1
ATOM 1106 C C . ASP A 1 129 ? 3.438 55.209 9.212 1.00 30.54 129 ASP A C 1
ATOM 1107 O O . ASP A 1 129 ? 4.032 55.769 10.123 1.00 29.72 129 ASP A O 1
ATOM 1112 N N . ALA A 1 130 ? 3.077 53.932 9.263 1.00 31.24 130 ALA A N 1
ATOM 1113 C CA . ALA A 1 130 ? 3.356 53.017 10.326 1.00 29.64 130 ALA A CA 1
ATOM 1114 C C . ALA A 1 130 ? 3.374 51.603 9.748 1.00 29.88 130 ALA A C 1
ATOM 1115 O O . ALA A 1 130 ? 3.003 51.383 8.597 1.00 31.05 130 ALA A O 1
ATOM 1117 N N . CYS A 1 131 ? 3.742 50.639 10.563 1.00 30.67 131 CYS A N 1
ATOM 1118 C CA . CYS A 1 131 ? 3.767 49.257 10.136 1.00 30.29 131 CYS A CA 1
ATOM 1119 C C . CYS A 1 131 ? 2.348 48.724 10.058 1.00 30.42 131 CYS A C 1
ATOM 1120 O O . CYS A 1 131 ? 1.627 48.754 11.050 1.00 32.24 131 CYS A O 1
ATOM 1123 N N . LEU A 1 132 ? 1.967 48.221 8.895 1.00 30.40 132 LEU A N 1
ATOM 1124 C CA . LEU A 1 132 ? 0.639 47.658 8.680 1.00 30.44 132 LEU A CA 1
ATOM 1125 C C . LEU A 1 132 ? 0.717 46.165 8.351 1.00 29.79 132 LEU A C 1
ATOM 1126 O O . LEU A 1 132 ? -0.235 45.591 7.779 1.00 30.70 132 LEU A O 1
ATOM 1131 N N . MET A 1 133 ? 1.802 45.526 8.759 1.00 29.02 133 MET A N 1
ATOM 1132 C CA . MET A 1 133 ? 1.861 44.084 8.744 1.00 30.13 133 MET A CA 1
ATOM 1133 C C . MET A 1 133 ? 0.706 43.547 9.528 1.00 31.28 133 MET A C 1
ATOM 1134 O O . MET A 1 133 ? 0.392 44.049 10.574 1.00 30.32 133 MET A O 1
ATOM 1139 N N . TRP A 1 134 ? 0.082 42.490 8.987 1.00 29.94 134 TRP A N 1
ATOM 1140 C CA . TRP A 1 134 ? -1.059 41.756 9.581 1.00 30.80 134 TRP A CA 1
ATOM 1141 C C . TRP A 1 134 ? -2.388 42.528 9.514 1.00 31.98 134 TRP A C 1
ATOM 1142 O O . TRP A 1 134 ? -3.385 42.075 10.102 1.00 36.96 134 TRP A O 1
ATOM 1153 N N . ARG A 1 135 ? -2.421 43.664 8.836 1.00 31.36 135 ARG A N 1
ATOM 1154 C CA . ARG A 1 135 ? -3.668 44.485 8.855 1.00 31.16 135 ARG A CA 1
ATOM 1155 C C . ARG A 1 135 ? -4.401 44.393 7.516 1.00 32.55 135 ARG A C 1
ATOM 1156 O O . ARG A 1 135 ? -4.996 45.353 7.003 1.00 34.57 135 ARG A O 1
ATOM 1164 N N . CYS A 1 136 ? -4.358 43.194 6.952 1.00 30.13 136 CYS A N 1
ATOM 1165 C CA . CYS A 1 136 ? -5.072 42.874 5.722 1.00 30.29 136 CYS A CA 1
ATOM 1166 C C . CYS A 1 136 ? -5.126 41.373 5.547 1.00 29.12 136 CYS A C 1
ATOM 1167 O O . CYS A 1 136 ? -4.548 40.595 6.306 1.00 30.46 136 CYS A O 1
ATOM 1170 N N . SER A 1 137 ? -5.911 40.940 4.554 1.00 29.66 137 SER A N 1
ATOM 1171 C CA . SER A 1 137 ? -5.981 39.557 4.254 1.00 29.20 137 SER A CA 1
ATOM 1172 C C . SER A 1 137 ? -4.761 39.036 3.521 1.00 29.15 137 SER A C 1
ATOM 1173 O O . SER A 1 137 ? -4.028 39.789 2.872 1.00 28.25 137 SER A O 1
ATOM 1176 N N . GLU A 1 138 ? -4.573 37.730 3.607 1.00 30.71 138 GLU A N 1
ATOM 1177 C CA . GLU A 1 138 ? -3.501 37.093 2.852 1.00 30.83 138 GLU A CA 1
ATOM 1178 C C . GLU A 1 138 ? -3.726 37.293 1.348 1.00 31.12 138 GLU A C 1
ATOM 1179 O O . GLU A 1 138 ? -2.781 37.400 0.577 1.00 30.42 138 GLU A O 1
ATOM 1185 N N . GLU A 1 139 ? -4.982 37.312 0.945 1.00 30.43 139 GLU A N 1
ATOM 1186 C CA . GLU A 1 139 ? -5.285 37.578 -0.463 1.00 30.33 139 GLU A CA 1
ATOM 1187 C C . GLU A 1 139 ? -4.805 38.910 -0.912 1.00 30.07 139 GLU A C 1
ATOM 1188 O O . GLU A 1 139 ? -4.284 39.063 -2.047 1.00 29.88 139 GLU A O 1
ATOM 1194 N N . ALA A 1 140 ? -4.939 39.950 -0.097 1.00 28.82 140 ALA A N 1
ATOM 1195 C CA . ALA A 1 140 ? -4.432 41.266 -0.444 1.00 28.84 140 ALA A CA 1
ATOM 1196 C C . ALA A 1 140 ? -2.903 41.230 -0.660 1.00 29.45 140 ALA A C 1
ATOM 1197 O O . ALA A 1 140 ? -2.357 41.830 -1.571 1.00 30.24 140 ALA A O 1
ATOM 1199 N N . GLU A 1 141 ? -2.218 40.493 0.210 1.00 28.79 141 GLU A N 1
ATOM 1200 C CA . GLU A 1 141 ? -0.769 40.365 0.116 1.00 29.56 141 GLU A CA 1
ATOM 1201 C C . GLU A 1 141 ? -0.409 39.694 -1.208 1.00 30.01 141 GLU A C 1
ATOM 1202 O O . GLU A 1 141 ? 0.521 40.108 -1.924 1.00 28.89 141 GLU A O 1
ATOM 1208 N N . ARG A 1 142 ? -1.089 38.609 -1.547 1.00 29.42 142 ARG A N 1
ATOM 1209 C CA . ARG A 1 142 ? -0.774 37.869 -2.780 1.00 30.48 142 ARG A CA 1
ATOM 1210 C C . ARG A 1 142 ? -1.067 38.747 -3.982 1.00 30.48 142 ARG A C 1
ATOM 1211 O O . ARG A 1 142 ? -0.351 38.698 -5.031 1.00 31.05 142 ARG A O 1
ATOM 1219 N N . LEU A 1 143 ? -2.137 39.508 -3.920 1.00 29.81 143 LEU A N 1
ATOM 1220 C CA . LEU A 1 143 ? -2.482 40.414 -5.022 1.00 31.00 143 LEU A CA 1
ATOM 1221 C C . LEU A 1 143 ? -1.379 41.415 -5.296 1.00 31.32 143 LEU A C 1
ATOM 1222 O O . LEU A 1 143 ? -1.020 41.685 -6.419 1.00 32.36 143 LEU A O 1
ATOM 1231 N N . ILE A 1 144 ? -0.767 41.959 -4.269 1.00 28.94 144 ILE A N 1
ATOM 1232 C CA . ILE A 1 144 ? 0.328 42.909 -4.478 1.00 30.11 144 ILE A CA 1
ATOM 1233 C C . ILE A 1 144 ? 1.482 42.207 -5.163 1.00 31.72 144 ILE A C 1
ATOM 1234 O O . ILE A 1 144 ? 2.028 42.724 -6.141 1.00 31.07 144 ILE A O 1
ATOM 1239 N N . PHE A 1 145 ? 1.903 41.048 -4.670 1.00 30.22 145 PHE A N 1
ATOM 1240 C CA . PHE A 1 145 ? 3.042 40.341 -5.328 1.00 30.51 145 PHE A CA 1
ATOM 1241 C C . PHE A 1 145 ? 2.804 39.993 -6.768 1.00 30.86 145 PHE A C 1
ATOM 1242 O O . PHE A 1 145 ? 3.721 39.921 -7.579 1.00 32.38 145 PHE A O 1
ATOM 1250 N N . ARG A 1 146 ? 1.558 39.694 -7.108 1.00 29.03 146 ARG A N 1
ATOM 1251 C CA . ARG A 1 146 ? 1.214 39.323 -8.476 1.00 30.17 146 ARG A CA 1
ATOM 1252 C C . ARG A 1 146 ? 1.079 40.514 -9.411 1.00 29.97 146 ARG A C 1
ATOM 1253 O O . ARG A 1 146 ? 1.114 40.284 -10.610 1.00 32.62 146 ARG A O 1
ATOM 1261 N N . ASN A 1 147 ? 0.893 41.738 -8.893 1.00 29.09 147 ASN A N 1
ATOM 1262 C CA . ASN A 1 147 ? 0.488 42.864 -9.690 1.00 29.45 147 ASN A CA 1
ATOM 1263 C C . ASN A 1 147 ? 1.392 44.053 -9.679 1.00 31.48 147 ASN A C 1
ATOM 1264 O O . ASN A 1 147 ? 1.016 45.122 -10.111 1.00 32.40 147 ASN A O 1
ATOM 1269 N N . ILE A 1 148 ? 2.594 43.837 -9.184 1.00 31.20 148 ILE A N 1
ATOM 1270 C CA . ILE A 1 148 ? 3.733 44.725 -9.399 1.00 31.54 148 ILE A CA 1
ATOM 1271 C C . ILE A 1 148 ? 4.857 43.828 -9.941 1.00 30.49 148 ILE A C 1
ATOM 1272 O O . ILE A 1 148 ? 4.872 42.584 -9.743 1.00 33.16 148 ILE A O 1
ATOM 1277 N N . LYS A 1 149 ? 5.769 44.433 -10.690 1.00 30.66 149 LYS A N 1
ATOM 1278 C CA . LYS A 1 149 ? 6.761 43.657 -11.417 1.00 31.03 149 LYS A CA 1
ATOM 1279 C C . LYS A 1 149 ? 8.137 44.268 -11.138 1.00 30.44 149 LYS A C 1
ATOM 1280 O O . LYS A 1 149 ? 8.346 45.478 -11.284 1.00 29.16 149 LYS A O 1
ATOM 1286 N N . LEU A 1 150 ? 9.056 43.424 -10.702 1.00 29.37 150 LEU A N 1
ATOM 1287 C CA . LEU A 1 150 ? 10.448 43.842 -10.523 1.00 28.31 150 LEU A CA 1
ATOM 1288 C C . LEU A 1 150 ? 11.006 44.398 -11.839 1.00 27.47 150 LEU A C 1
ATOM 1289 O O . LEU A 1 150 ? 10.715 43.951 -12.949 1.00 27.59 150 LEU A O 1
ATOM 1294 N N . ARG A 1 151 ? 11.911 45.364 -11.681 1.00 27.57 151 ARG A N 1
ATOM 1295 C CA . ARG A 1 151 ? 12.670 45.884 -12.815 1.00 28.06 151 ARG A CA 1
ATOM 1296 C C . ARG A 1 151 ? 13.387 44.720 -13.522 1.00 26.42 151 ARG A C 1
ATOM 1297 O O . ARG A 1 151 ? 13.848 43.764 -12.910 1.00 27.51 151 ARG A O 1
ATOM 1305 N N . SER A 1 152 ? 13.466 44.860 -14.872 1.00 27.79 152 SER A N 1
ATOM 1306 C CA . SER A 1 152 ? 14.053 43.764 -15.678 1.00 28.59 152 SER A CA 1
ATOM 1307 C C . SER A 1 152 ? 15.463 43.365 -15.287 1.00 27.57 152 SER A C 1
ATOM 1308 O O . SER A 1 152 ? 15.833 42.197 -15.333 1.00 28.90 152 SER A O 1
ATOM 1311 N N . GLU A 1 153 ? 16.266 44.312 -14.829 1.00 28.14 153 GLU A N 1
ATOM 1312 C CA . GLU A 1 153 ? 17.650 44.033 -14.418 1.00 30.02 153 GLU A CA 1
ATOM 1313 C C . GLU A 1 153 ? 17.740 43.121 -13.211 1.00 29.81 153 GLU A C 1
ATOM 1314 O O . GLU A 1 153 ? 18.656 42.320 -13.069 1.00 32.28 153 GLU A O 1
ATOM 1325 N N . ILE A 1 154 ? 16.731 43.224 -12.362 1.00 29.45 154 ILE A N 1
ATOM 1326 C CA . ILE A 1 154 ? 16.631 42.420 -11.198 1.00 28.85 154 ILE A CA 1
ATOM 1327 C C . ILE A 1 154 ? 16.083 41.037 -11.586 1.00 27.58 154 ILE A C 1
ATOM 1328 O O . ILE A 1 154 ? 16.616 40.030 -11.150 1.00 28.32 154 ILE A O 1
ATOM 1333 N N . ARG A 1 155 ? 15.028 41.027 -12.431 1.00 28.66 155 ARG A N 1
ATOM 1334 C CA . ARG A 1 155 ? 14.475 39.746 -12.910 1.00 29.73 155 ARG A CA 1
ATOM 1335 C C . ARG A 1 155 ? 15.524 38.924 -13.622 1.00 28.39 155 ARG A C 1
ATOM 1336 O O . ARG A 1 155 ? 15.588 37.721 -13.427 1.00 29.49 155 ARG A O 1
ATOM 1344 N N . ALA A 1 156 ? 16.399 39.559 -14.411 1.00 29.29 156 ALA A N 1
ATOM 1345 C CA . ALA A 1 156 ? 17.400 38.786 -15.138 1.00 29.25 156 ALA A CA 1
ATOM 1346 C C . ALA A 1 156 ? 18.392 38.112 -14.220 1.00 29.42 156 ALA A C 1
ATOM 1347 O O . ALA A 1 156 ? 18.825 36.982 -14.446 1.00 29.35 156 ALA A O 1
ATOM 1349 N N . ARG A 1 157 ? 18.716 38.752 -13.100 1.00 29.58 157 ARG A N 1
ATOM 1350 C CA . ARG A 1 157 ? 19.578 38.171 -12.133 1.00 29.83 157 ARG A CA 1
ATOM 1351 C C . ARG A 1 157 ? 18.922 36.959 -11.450 1.00 29.06 157 ARG A C 1
ATOM 1352 O O . ARG A 1 157 ? 19.519 35.937 -11.263 1.00 30.30 157 ARG A O 1
ATOM 1360 N N . ILE A 1 158 ? 17.635 37.123 -11.065 1.00 28.99 158 ILE A N 1
ATOM 1361 C CA . ILE A 1 158 ? 16.889 36.027 -10.478 1.00 28.65 158 ILE A CA 1
ATOM 1362 C C . ILE A 1 158 ? 16.819 34.816 -11.452 1.00 27.46 158 ILE A C 1
ATOM 1363 O O . ILE A 1 158 ? 17.018 33.680 -11.062 1.00 28.13 158 ILE A O 1
ATOM 1368 N N . ASP A 1 159 ? 16.534 35.109 -12.707 1.00 28.06 159 ASP A N 1
ATOM 1369 C CA . ASP A 1 159 ? 16.368 34.095 -13.754 1.00 27.82 159 ASP A CA 1
ATOM 1370 C C . ASP A 1 159 ? 17.678 33.325 -13.913 1.00 26.85 159 ASP A C 1
ATOM 1371 O O . ASP A 1 159 ? 17.675 32.114 -14.002 1.00 26.42 159 ASP A O 1
ATOM 1376 N N . ALA A 1 160 ? 18.798 34.049 -14.053 1.00 27.32 160 ALA A N 1
ATOM 1377 C CA . ALA A 1 160 ? 20.095 33.382 -14.186 1.00 27.85 160 ALA A CA 1
ATOM 1378 C C . ALA A 1 160 ? 20.413 32.493 -12.999 1.00 27.08 160 ALA A C 1
ATOM 1379 O O . ALA A 1 160 ? 20.835 31.340 -13.159 1.00 28.32 160 ALA A O 1
ATOM 1381 N N . LEU A 1 161 ? 20.195 33.008 -11.785 1.00 28.67 161 LEU A N 1
ATOM 1382 C CA . LEU A 1 161 ? 20.424 32.252 -10.563 1.00 28.89 161 LEU A CA 1
ATOM 1383 C C . LEU A 1 161 ? 19.527 30.995 -10.428 1.00 27.47 161 LEU A C 1
ATOM 1384 O O . LEU A 1 161 ? 19.950 29.944 -10.024 1.00 29.57 161 LEU A O 1
ATOM 1389 N N . TYR A 1 162 ? 18.271 31.132 -10.844 1.00 28.09 162 TYR A N 1
ATOM 1390 C CA . TYR A 1 162 ? 17.360 30.012 -10.828 1.00 29.66 162 TYR A CA 1
ATOM 1391 C C . TYR A 1 162 ? 17.883 28.891 -11.748 1.00 29.56 162 TYR A C 1
ATOM 1392 O O . TYR A 1 162 ? 17.975 27.732 -11.379 1.00 29.47 162 TYR A O 1
ATOM 1401 N N . GLU A 1 163 ? 18.237 29.233 -12.973 1.00 28.52 163 GLU A N 1
ATOM 1402 C CA . GLU A 1 163 ? 18.763 28.278 -13.907 1.00 29.97 163 GLU A CA 1
ATOM 1403 C C . GLU A 1 163 ? 20.039 27.625 -13.375 1.00 30.17 163 GLU A C 1
ATOM 1404 O O . GLU A 1 163 ? 20.233 26.417 -13.489 1.00 29.85 163 GLU A O 1
ATOM 1410 N N . GLU A 1 164 ? 20.889 28.429 -12.750 1.00 29.86 164 GLU A N 1
ATOM 1411 C CA . GLU A 1 164 ? 22.213 27.990 -12.330 1.00 30.43 164 GLU A CA 1
ATOM 1412 C C . GLU A 1 164 ? 22.183 27.075 -11.117 1.00 31.09 164 GLU A C 1
ATOM 1413 O O . GLU A 1 164 ? 23.066 26.241 -10.981 1.00 33.24 164 GLU A O 1
ATOM 1419 N N . HIS A 1 165 ? 21.187 27.194 -10.248 1.00 30.92 165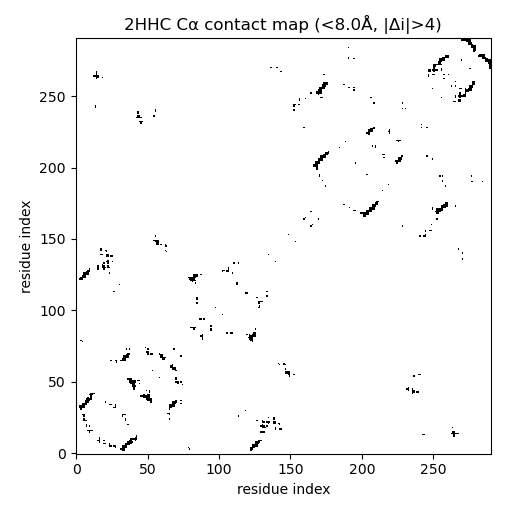 HIS A N 1
ATOM 1420 C CA . HIS A 1 165 ? 21.194 26.507 -8.920 1.00 33.37 165 HIS A CA 1
ATOM 1421 C C . HIS A 1 165 ? 19.892 25.782 -8.568 1.00 34.83 165 HIS A C 1
ATOM 1422 O O . HIS A 1 165 ? 19.933 24.734 -7.903 1.00 36.26 165 HIS A O 1
ATOM 1429 N N . PHE A 1 166 ? 18.760 26.341 -8.944 1.00 32.88 166 PHE A N 1
ATOM 1430 C CA . PHE A 1 166 ? 17.429 25.871 -8.560 1.00 35.07 166 PHE A CA 1
ATOM 1431 C C . PHE A 1 166 ? 16.860 24.801 -9.512 1.00 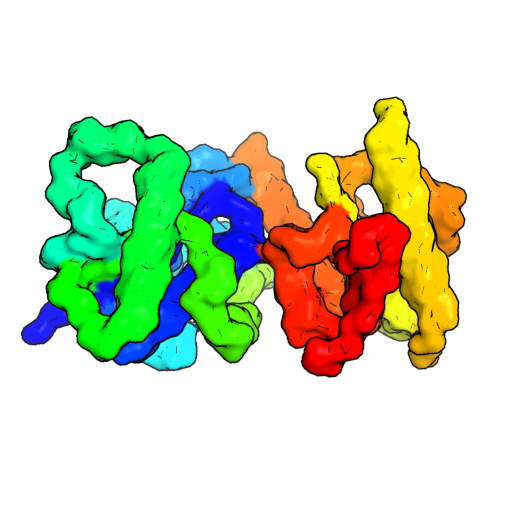35.76 166 PHE A C 1
ATOM 1432 O O . PHE A 1 166 ? 16.281 23.795 -9.059 1.00 37.29 166 PHE A O 1
ATOM 1440 N N . SER A 1 167 ? 16.997 25.008 -10.824 1.00 35.01 167 SER A N 1
ATOM 1441 C CA . SER A 1 167 ? 16.469 24.090 -11.795 1.00 35.37 167 SER A CA 1
ATOM 1442 C C . SER A 1 167 ? 17.084 22.710 -11.591 1.00 34.75 167 SER A C 1
ATOM 1443 O O . SER A 1 167 ? 18.286 22.553 -11.433 1.00 35.04 167 SER A O 1
ATOM 1446 N N . GLY A 1 168 ? 16.232 21.697 -11.594 1.00 35.01 168 GLY A N 1
ATOM 1447 C CA . GLY A 1 168 ? 16.684 20.332 -11.462 1.00 34.41 168 GLY A CA 1
ATOM 1448 C C . GLY A 1 168 ? 16.850 19.882 -10.036 1.00 34.48 168 GLY A C 1
ATOM 1449 O O . GLY A 1 168 ? 17.192 18.742 -9.800 1.00 35.23 168 GLY A O 1
ATOM 1450 N N . HIS A 1 169 ? 16.609 20.786 -9.083 1.00 33.83 169 HIS A N 1
ATOM 1451 C CA . HIS A 1 169 ? 16.929 20.534 -7.678 1.00 33.36 169 HIS A CA 1
ATOM 1452 C C . HIS A 1 169 ? 15.782 20.890 -6.747 1.00 32.18 169 HIS A C 1
ATOM 1453 O O . HIS A 1 169 ? 14.864 21.588 -7.128 1.00 34.33 169 HIS A O 1
ATOM 1465 N N . SER A 1 170 ? 15.836 20.357 -5.523 1.00 30.71 170 SER A N 1
ATOM 1466 C CA . SER A 1 170 ? 14.898 20.715 -4.479 1.00 31.17 170 SER A CA 1
ATOM 1467 C C . SER A 1 170 ? 15.683 21.581 -3.510 1.00 30.70 170 SER A C 1
ATOM 1468 O O . SER A 1 170 ? 16.661 21.101 -2.900 1.00 31.58 170 SER A O 1
ATOM 1471 N N . ILE A 1 171 ? 15.290 22.847 -3.378 1.00 30.76 171 ILE A N 1
ATOM 1472 C CA . ILE A 1 171 ? 16.097 23.786 -2.611 1.00 30.05 171 ILE A CA 1
ATOM 1473 C C . ILE A 1 171 ? 15.483 24.027 -1.251 1.00 30.37 171 ILE A C 1
ATOM 1474 O O . ILE A 1 171 ? 14.288 24.330 -1.118 1.00 29.57 171 ILE A O 1
ATOM 1479 N N . ILE A 1 172 ? 16.333 23.936 -0.247 1.00 30.26 172 ILE A N 1
ATOM 1480 C CA . ILE A 1 172 ? 15.984 24.339 1.098 1.00 30.51 172 ILE A CA 1
ATOM 1481 C C . ILE A 1 172 ? 16.520 25.760 1.265 1.00 30.28 172 ILE A C 1
ATOM 1482 O O . ILE A 1 172 ? 17.767 25.981 1.310 1.00 30.76 172 ILE A O 1
ATOM 1487 N N . GLY A 1 173 ? 15.606 26.722 1.406 1.00 30.99 173 GLY A N 1
ATOM 1488 C CA . GLY A 1 173 ? 16.026 28.103 1.660 1.00 30.53 173 GLY A CA 1
ATOM 1489 C C . GLY A 1 173 ? 16.141 28.404 3.139 1.00 31.30 173 GLY A C 1
ATOM 1490 O O . GLY A 1 173 ? 15.342 27.899 3.980 1.00 32.13 173 GLY A O 1
ATOM 1491 N N . VAL A 1 174 ? 17.139 29.192 3.509 1.00 30.40 174 VAL A N 1
ATOM 1492 C CA . VAL A 1 174 ? 17.424 29.490 4.904 1.00 30.49 174 VAL A CA 1
ATOM 1493 C C . VAL A 1 174 ? 17.641 30.994 5.027 1.00 30.25 174 VAL A C 1
ATOM 1494 O O . VAL A 1 174 ? 18.557 31.522 4.414 1.00 31.55 174 VAL A O 1
ATOM 1498 N N . HIS A 1 175 ? 16.819 31.687 5.793 1.00 29.96 175 HIS A N 1
ATOM 1499 C CA . HIS A 1 175 ? 17.044 33.088 6.068 1.00 29.50 175 HIS A CA 1
ATOM 1500 C C . HIS A 1 175 ? 17.512 33.216 7.495 1.00 30.48 175 HIS A C 1
ATOM 1501 O O . HIS A 1 175 ? 16.821 32.792 8.438 1.00 29.78 175 HIS A O 1
ATOM 1514 N N . VAL A 1 176 ? 18.702 33.792 7.687 1.00 30.69 176 VAL A N 1
ATOM 1515 C CA . VAL A 1 176 ? 19.215 34.039 9.020 1.00 31.39 176 VAL A CA 1
ATOM 1516 C C . VAL A 1 176 ? 19.470 35.529 9.182 1.00 34.20 176 VAL A C 1
ATOM 1517 O O . VAL A 1 176 ? 20.396 36.087 8.587 1.00 34.20 176 VAL A O 1
ATOM 1521 N N . ARG A 1 177 ? 18.630 36.178 9.955 1.00 38.07 177 ARG A N 1
ATOM 1522 C CA . ARG A 1 177 ? 18.814 37.583 10.235 1.00 39.86 177 ARG A CA 1
ATOM 1523 C C . ARG A 1 177 ? 19.417 37.677 11.612 1.00 43.84 177 ARG A C 1
ATOM 1524 O O . ARG A 1 177 ? 18.903 37.077 12.566 1.00 43.57 177 ARG A O 1
ATOM 1532 N N . HIS A 1 178 ? 20.519 38.408 11.716 1.00 48.11 178 HIS A N 1
ATOM 1533 C CA . HIS A 1 178 ? 20.979 38.891 13.015 1.00 50.88 178 HIS A CA 1
ATOM 1534 C C . HIS A 1 178 ? 21.873 40.112 12.879 1.00 51.68 178 HIS A C 1
ATOM 1535 O O . HIS A 1 178 ? 21.356 41.226 12.748 1.00 53.07 178 HIS A O 1
ATOM 1542 N N . TRP A 1 191 ? 29.594 35.683 21.802 1.00 53.22 191 TRP A N 1
ATOM 1543 C CA . TRP A 1 191 ? 29.956 34.463 22.522 1.00 52.41 191 TRP A CA 1
ATOM 1544 C C . TRP A 1 191 ? 28.759 33.484 22.578 1.00 51.78 191 TRP A C 1
ATOM 1545 O O . TRP A 1 191 ? 28.432 32.865 21.563 1.00 51.24 191 TRP A O 1
ATOM 1556 N N . ALA A 1 192 ? 28.084 33.383 23.725 1.00 50.50 192 ALA A N 1
ATOM 1557 C CA . ALA A 1 192 ? 27.137 32.288 23.980 1.00 49.76 192 ALA A CA 1
ATOM 1558 C C . ALA A 1 192 ? 25.891 32.366 23.112 1.00 48.78 192 ALA A C 1
ATOM 1559 O O . ALA A 1 192 ? 25.354 31.340 22.698 1.00 48.67 192 ALA A O 1
ATOM 1561 N N . ASP A 1 193 ? 25.443 33.590 22.845 1.00 47.84 193 ASP A N 1
ATOM 1562 C CA . ASP A 1 193 ? 24.248 33.830 22.051 1.00 46.81 193 ASP A CA 1
ATOM 1563 C C . ASP A 1 193 ? 24.471 33.439 20.592 1.00 45.68 193 ASP A C 1
ATOM 1564 O O . ASP A 1 193 ? 23.625 32.784 19.989 1.00 45.21 193 ASP A O 1
ATOM 1569 N N . SER A 1 194 ? 25.609 33.853 20.032 1.00 44.04 194 SER A N 1
ATOM 1570 C CA . SER A 1 194 ? 25.945 33.542 18.645 1.00 42.91 194 SER A CA 1
ATOM 1571 C C . SER A 1 194 ? 26.129 32.042 18.440 1.00 40.83 194 SER A C 1
ATOM 1572 O O . SER A 1 194 ? 25.709 31.517 17.425 1.00 39.12 194 SER A O 1
ATOM 1575 N N . GLU A 1 195 ? 26.751 31.367 19.400 1.00 39.22 195 GLU A N 1
ATOM 1576 C CA . GLU A 1 195 ? 26.940 29.923 19.312 1.00 38.08 195 GLU A CA 1
ATOM 1577 C C . GLU A 1 195 ? 25.613 29.194 19.341 1.00 35.65 195 GLU A C 1
ATO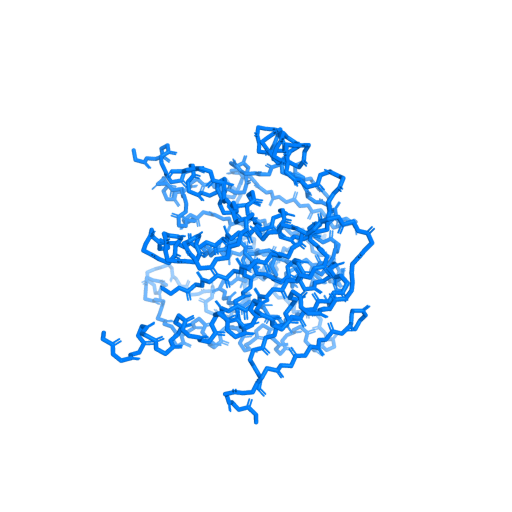M 1578 O O . GLU A 1 195 ? 25.370 28.331 18.531 1.00 32.68 195 GLU A O 1
ATOM 1584 N N . LEU A 1 196 ? 24.770 29.519 20.314 1.00 34.05 196 LEU A N 1
ATOM 1585 C CA . LEU A 1 196 ? 23.443 28.940 20.367 1.00 34.56 196 LEU A CA 1
ATOM 1586 C C . LEU A 1 196 ? 22.667 29.232 19.077 1.00 33.35 196 LEU A C 1
ATOM 1587 O O . LEU A 1 196 ? 22.036 28.346 18.523 1.00 33.33 196 LEU A O 1
ATOM 1592 N N . ALA A 1 197 ? 22.726 30.443 18.546 1.00 32.75 197 ALA A N 1
ATOM 1593 C CA . ALA A 1 197 ? 21.971 30.716 17.326 1.00 32.73 197 ALA A CA 1
ATOM 1594 C C . ALA A 1 197 ? 22.468 29.903 16.150 1.00 31.74 197 ALA A C 1
ATOM 1595 O O . ALA A 1 197 ? 21.682 29.417 15.336 1.00 30.16 197 ALA A O 1
ATOM 1597 N N . LEU A 1 198 ? 23.786 29.798 16.004 1.00 31.13 198 LEU A N 1
ATOM 1598 C CA . LEU A 1 198 ? 24.331 28.964 14.943 1.00 29.77 198 LEU A CA 1
ATOM 1599 C C . LEU A 1 198 ? 23.920 27.520 15.139 1.00 27.79 198 LEU A C 1
ATOM 1600 O O . LEU A 1 198 ? 23.491 26.888 14.159 1.00 27.52 198 LEU A O 1
ATOM 1605 N N . HIS A 1 199 ? 23.998 27.010 16.363 1.00 28.12 199 HIS A N 1
ATOM 1606 C CA . HIS A 1 199 ? 23.513 25.665 16.645 1.00 28.73 199 HIS A CA 1
ATOM 1607 C C . HIS A 1 199 ? 22.063 25.459 16.238 1.00 28.92 199 HIS A C 1
ATOM 1608 O O . HIS A 1 199 ? 21.730 24.450 15.633 1.00 27.63 199 HIS A O 1
ATOM 1615 N N . GLN A 1 200 ? 21.211 26.434 16.556 1.00 29.09 200 GLN A N 1
ATOM 1616 C CA . GLN A 1 200 ? 19.778 26.345 16.249 1.00 30.08 200 GLN A CA 1
ATOM 1617 C C . GLN A 1 200 ? 19.527 26.289 14.760 1.00 29.85 200 GLN A C 1
ATOM 1618 O O . GLN A 1 200 ? 18.728 25.483 14.310 1.00 30.70 200 GLN A O 1
ATOM 1624 N N . VAL A 1 201 ? 20.210 27.129 13.992 1.00 28.42 201 VAL A N 1
ATOM 1625 C CA . VAL A 1 201 ? 20.164 27.100 12.568 1.00 29.06 201 VAL A CA 1
ATOM 1626 C C . VAL A 1 201 ? 20.596 25.764 12.008 1.00 28.53 201 VAL A C 1
ATOM 1627 O O . VAL A 1 201 ? 19.997 25.244 11.089 1.00 28.76 201 VAL A O 1
ATOM 1631 N N . CYS A 1 202 ? 21.656 25.208 12.579 1.00 27.44 202 CYS A N 1
ATOM 1632 C CA . CYS A 1 202 ? 22.077 23.893 12.145 1.00 28.08 202 CYS A CA 1
ATOM 1633 C C . CYS A 1 202 ? 21.026 22.836 12.411 1.00 27.73 202 CYS A C 1
ATOM 1634 O O . CYS A 1 202 ? 20.837 21.974 11.551 1.00 27.68 202 CYS A O 1
ATOM 1637 N N . MET A 1 203 ? 20.408 22.867 13.589 1.00 29.10 203 MET A N 1
ATOM 1638 C CA . MET A 1 203 ? 19.319 21.936 13.906 1.00 29.77 203 MET A CA 1
ATOM 1639 C C . MET A 1 203 ? 18.166 22.054 12.906 1.00 28.79 203 MET A C 1
ATOM 1640 O O . MET A 1 203 ? 17.593 21.041 12.485 1.00 29.34 203 MET A O 1
ATOM 1649 N N . ALA A 1 204 ? 17.804 23.282 12.542 1.00 30.08 204 ALA A N 1
ATOM 1650 C CA . ALA A 1 204 ? 16.738 23.510 11.561 1.00 28.27 204 ALA A CA 1
ATOM 1651 C C . ALA A 1 204 ? 17.129 22.932 10.212 1.00 28.98 204 ALA A C 1
ATOM 1652 O O . ALA A 1 204 ? 16.295 22.314 9.542 1.00 28.42 204 ALA A O 1
ATOM 1654 N N . ILE A 1 205 ? 18.381 23.147 9.782 1.00 28.12 205 ILE A N 1
ATOM 1655 C CA . ILE A 1 205 ? 18.824 22.605 8.502 1.00 28.59 205 ILE A CA 1
ATOM 1656 C C . ILE A 1 205 ? 18.809 21.080 8.499 1.00 27.91 205 ILE A C 1
ATOM 1657 O O . ILE A 1 205 ? 18.351 20.468 7.549 1.00 28.81 205 ILE A O 1
ATOM 1662 N N . ARG A 1 206 ? 19.285 20.460 9.578 1.00 28.20 206 ARG A N 1
ATOM 1663 C CA . ARG A 1 206 ? 19.250 19.000 9.696 1.00 29.27 206 ARG A CA 1
ATOM 1664 C C . ARG A 1 206 ? 17.795 18.487 9.574 1.00 30.06 206 ARG A C 1
ATOM 1665 O O . ARG A 1 206 ? 17.544 17.483 8.877 1.00 31.32 206 ARG A O 1
ATOM 1673 N N . LYS A 1 207 ? 16.858 19.170 10.238 1.00 30.54 207 LYS A N 1
ATOM 1674 C CA . LYS A 1 207 ? 15.439 18.794 10.199 1.00 30.80 207 LYS A CA 1
ATOM 1675 C C . LYS A 1 207 ? 14.908 18.877 8.794 1.00 31.18 207 LYS A C 1
ATOM 1676 O O . LYS A 1 207 ? 14.249 17.942 8.305 1.00 31.81 207 LYS A O 1
ATOM 1682 N N . ALA A 1 208 ? 15.211 19.971 8.118 1.00 29.93 208 ALA A N 1
ATOM 1683 C CA . ALA A 1 208 ? 14.771 20.167 6.750 1.00 30.42 208 ALA A CA 1
ATOM 1684 C C . ALA A 1 208 ? 15.358 19.117 5.816 1.00 30.62 208 ALA A C 1
ATOM 1685 O O . ALA A 1 208 ? 14.666 18.626 4.908 1.00 30.27 208 ALA A O 1
ATOM 1687 N N . LYS A 1 209 ? 16.628 18.780 6.017 1.00 31.49 209 LYS A N 1
ATOM 1688 C CA . LYS A 1 209 ? 17.314 17.833 5.126 1.00 31.16 209 LYS A CA 1
ATOM 1689 C C . LYS A 1 209 ? 16.848 16.397 5.290 1.00 31.61 209 LYS A C 1
ATOM 1690 O O . LYS A 1 209 ? 17.045 15.586 4.372 1.00 32.96 209 LYS A O 1
ATOM 1698 N N . ALA A 1 210 ? 16.265 16.083 6.453 1.00 30.06 210 ALA A N 1
ATOM 1699 C CA . ALA A 1 210 ? 15.725 14.747 6.747 1.00 31.00 210 ALA A CA 1
ATOM 1700 C C . ALA A 1 210 ? 14.348 14.480 6.097 1.00 30.69 210 ALA A C 1
ATOM 1701 O O . ALA A 1 210 ? 13.887 13.326 6.080 1.00 31.93 210 ALA A O 1
ATOM 1703 N N . LEU A 1 211 ? 13.680 15.527 5.601 1.00 31.27 211 LEU A N 1
ATOM 1704 C CA . LEU A 1 211 ? 12.437 15.417 4.838 1.00 31.16 211 LEU A CA 1
ATOM 1705 C C . LEU A 1 211 ? 12.747 14.830 3.466 1.00 31.96 211 LEU A C 1
ATOM 1706 O O . LEU A 1 211 ? 13.911 14.784 3.051 1.00 32.21 211 LEU A O 1
ATOM 1711 N N . SER A 1 212 ? 11.722 14.325 2.781 1.00 32.43 212 SER A N 1
ATOM 1712 C CA . SER A 1 212 ? 11.916 13.731 1.460 1.00 32.31 212 SER A CA 1
ATOM 1713 C C . SER A 1 212 ? 11.608 14.767 0.402 1.00 31.82 212 SER A C 1
ATOM 1714 O O . SER A 1 212 ? 10.678 15.562 0.545 1.00 32.66 212 SER A O 1
ATOM 1717 N N . TYR A 1 213 ? 12.435 14.786 -0.632 1.00 31.68 213 TYR A N 1
ATOM 1718 C CA . TYR A 1 213 ? 12.285 15.705 -1.743 1.00 31.75 213 TYR A CA 1
ATOM 1719 C C . TYR A 1 213 ? 12.376 14.949 -3.059 1.00 32.29 213 TYR A C 1
ATOM 1720 O O . TYR A 1 213 ? 13.061 13.925 -3.143 1.00 31.79 213 TYR A O 1
ATOM 1729 N N . PRO A 1 214 ? 11.707 15.460 -4.096 1.00 32.74 214 PRO A N 1
ATOM 1730 C CA . PRO A 1 214 ? 11.703 14.756 -5.399 1.00 32.77 214 PRO A CA 1
ATOM 1731 C C . PRO A 1 214 ? 12.980 14.888 -6.232 1.00 32.87 214 PRO A C 1
ATOM 1732 O O . PRO A 1 214 ? 13.227 14.072 -7.111 1.00 33.36 214 PRO A O 1
ATOM 1736 N N . LYS A 1 215 ? 13.780 15.924 -5.961 1.00 32.89 215 LYS A N 1
ATOM 1737 C CA . LYS A 1 215 ? 15.012 16.171 -6.712 1.00 33.36 215 LYS A CA 1
ATOM 1738 C C . LYS A 1 215 ? 16.181 16.348 -5.735 1.00 33.36 215 LYS A C 1
ATOM 1739 O O . LYS A 1 215 ? 15.946 16.488 -4.528 1.00 33.56 215 LYS A O 1
ATOM 1745 N N . PRO A 1 216 ? 17.431 16.275 -6.241 1.00 32.45 216 PRO A N 1
ATOM 1746 C CA . PRO A 1 216 ? 18.574 16.423 -5.359 1.00 32.28 216 PRO A CA 1
ATOM 1747 C C . PRO A 1 216 ? 18.573 17.752 -4.663 1.00 31.88 216 PRO A C 1
ATOM 1748 O O . PRO A 1 216 ? 18.245 18.750 -5.272 1.00 32.05 216 PRO A O 1
ATOM 1752 N N . VAL A 1 217 ? 18.949 17.724 -3.393 1.00 31.67 217 VAL A N 1
ATOM 1753 C CA . VAL A 1 217 ? 18.793 18.842 -2.477 1.00 31.29 217 VAL A CA 1
ATOM 1754 C C . VAL A 1 217 ? 20.021 19.738 -2.515 1.00 31.34 217 VAL A C 1
ATOM 1755 O O . VAL A 1 217 ? 21.151 19.280 -2.553 1.00 31.05 217 VAL A O 1
ATOM 1759 N N . LYS A 1 218 ? 19.762 21.045 -2.449 1.00 31.18 218 LYS A N 1
ATOM 1760 C CA . LYS A 1 218 ? 20.798 22.028 -2.138 1.00 31.30 218 LYS A CA 1
ATOM 1761 C C . LYS A 1 218 ? 20.218 23.006 -1.119 1.00 31.26 218 LYS A C 1
ATOM 1762 O O . LYS A 1 218 ? 19.013 23.036 -0.944 1.00 32.36 218 LYS A O 1
ATOM 1768 N N . VAL A 1 219 ? 21.102 23.767 -0.454 1.00 30.54 219 VAL A N 1
ATOM 1769 C CA . VAL A 1 219 ? 20.735 24.694 0.614 1.00 30.35 219 VAL A CA 1
ATOM 1770 C C . VAL A 1 219 ? 21.088 26.124 0.133 1.00 30.74 219 VAL A C 1
ATOM 1771 O O . VAL A 1 219 ? 22.268 26.407 -0.119 1.00 30.11 219 VAL A O 1
ATOM 1775 N N . PHE A 1 220 ? 20.061 26.980 0.055 1.00 30.73 220 PHE A N 1
ATOM 1776 C CA . PHE A 1 220 ? 20.198 28.377 -0.348 1.00 29.99 220 PHE A CA 1
ATOM 1777 C C . PHE A 1 220 ? 20.186 29.240 0.906 1.00 29.58 220 PHE A C 1
ATOM 1778 O O . PHE A 1 220 ? 19.171 29.336 1.598 1.00 31.26 220 PHE A O 1
ATOM 1786 N N . LEU A 1 221 ? 21.304 29.884 1.172 1.00 29.56 221 LEU A N 1
ATOM 1787 C CA . LEU A 1 221 ? 21.440 30.652 2.373 1.00 30.13 221 LEU A CA 1
ATOM 1788 C C . LEU A 1 221 ? 21.353 32.145 2.088 1.00 30.58 221 LEU A C 1
ATOM 1789 O O . LEU A 1 221 ? 22.095 32.671 1.262 1.00 30.33 221 LEU A O 1
ATOM 1794 N N . CYS A 1 222 ? 20.521 32.842 2.853 1.00 30.75 222 CYS A N 1
ATOM 1795 C CA . CYS A 1 222 ? 20.314 34.285 2.771 1.00 31.01 222 CYS A CA 1
ATOM 1796 C C . CYS A 1 222 ? 20.642 34.831 4.142 1.00 31.14 222 CYS A C 1
ATOM 1797 O O . CYS A 1 222 ? 19.830 34.723 5.074 1.00 30.49 222 CYS A O 1
ATOM 1800 N N . THR A 1 223 ? 21.797 35.433 4.289 1.00 31.52 223 THR A N 1
ATOM 1801 C CA . THR A 1 223 ? 22.188 36.036 5.567 1.00 32.74 223 THR A CA 1
ATOM 1802 C C . THR A 1 223 ? 22.984 37.305 5.325 1.00 33.49 223 THR A C 1
ATOM 1803 O O . THR A 1 223 ? 23.644 37.440 4.317 1.00 35.40 223 THR A O 1
ATOM 1807 N N . ASP A 1 224 ? 22.896 38.226 6.272 1.00 35.09 224 ASP A N 1
ATOM 1808 C CA . ASP A 1 224 ? 23.665 39.447 6.260 1.00 37.47 224 ASP A CA 1
ATOM 1809 C C . ASP A 1 224 ? 25.065 39.270 6.877 1.00 36.88 224 ASP A C 1
ATOM 1810 O O . ASP A 1 224 ? 25.886 40.222 6.863 1.00 38.43 224 ASP A O 1
ATOM 1815 N N . SER A 1 225 ? 25.351 38.082 7.440 1.00 36.00 225 SER A N 1
ATOM 1816 C CA . SER A 1 225 ? 26.625 37.826 8.107 1.00 35.47 225 SER A CA 1
ATOM 1817 C C . SER A 1 225 ? 27.573 36.914 7.341 1.00 35.07 225 SER A C 1
ATOM 1818 O O . SER A 1 225 ? 27.243 35.756 7.116 1.00 32.69 225 SER A O 1
ATOM 1821 N N . ALA A 1 226 ? 28.787 37.408 7.057 1.00 35.74 226 ALA A N 1
ATOM 1822 C CA . ALA A 1 226 ? 29.804 36.663 6.293 1.00 35.08 226 ALA A CA 1
ATOM 1823 C C . ALA A 1 226 ? 30.241 35.442 7.081 1.00 34.62 226 ALA A C 1
ATOM 1824 O O . ALA A 1 226 ? 30.543 34.391 6.499 1.00 35.12 226 ALA A O 1
ATOM 1826 N N . GLN A 1 227 ? 30.221 35.591 8.405 1.00 33.44 227 GLN A N 1
ATOM 1827 C CA . GLN A 1 227 ? 30.649 34.577 9.333 1.00 34.04 227 GLN A CA 1
ATOM 1828 C C . GLN A 1 227 ? 29.635 33.440 9.329 1.00 32.78 227 GLN A C 1
ATOM 1829 O O . GLN A 1 227 ? 30.026 32.282 9.268 1.00 31.56 227 GLN A O 1
ATOM 1835 N N . VAL A 1 228 ? 28.347 33.760 9.392 1.00 32.54 228 VAL A N 1
ATOM 1836 C CA . VAL A 1 228 ? 27.301 32.720 9.255 1.00 31.63 228 VAL A CA 1
ATOM 1837 C C . VAL A 1 228 ? 27.408 32.001 7.932 1.00 31.21 228 VAL A C 1
ATOM 1838 O O . VAL A 1 228 ? 27.334 30.777 7.887 1.00 29.94 228 VAL A O 1
ATOM 1842 N N . LEU A 1 229 ? 27.563 32.728 6.836 1.00 30.88 229 LEU A N 1
ATOM 1843 C CA . LEU A 1 229 ? 27.720 32.11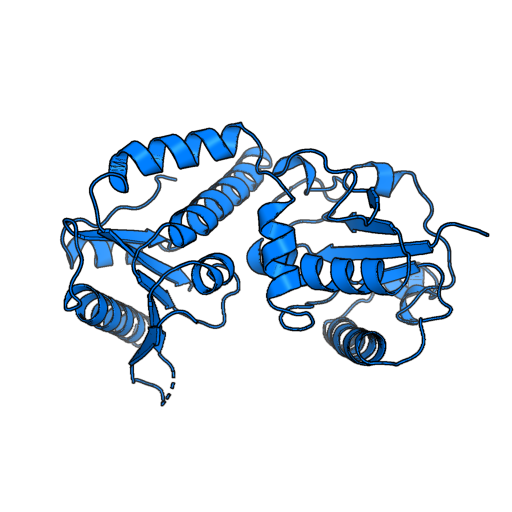2 5.533 1.00 30.56 229 LEU A CA 1
ATOM 1844 C C . LEU A 1 229 ? 28.885 31.095 5.540 1.00 30.14 229 LEU A C 1
ATOM 1845 O O . LEU A 1 229 ? 28.753 29.966 5.102 1.00 28.19 229 LEU A O 1
ATOM 1850 N N . ASP A 1 230 ? 30.040 31.540 5.996 1.00 29.37 230 ASP A N 1
ATOM 1851 C CA . ASP A 1 230 ? 31.245 30.677 6.067 1.00 29.01 230 ASP A CA 1
ATOM 1852 C C . ASP A 1 230 ? 30.993 29.463 6.937 1.00 28.70 230 ASP A C 1
ATOM 1853 O O . ASP A 1 230 ? 31.399 28.352 6.565 1.00 27.36 230 ASP A O 1
ATOM 1858 N N . GLN A 1 231 ? 30.368 29.652 8.093 1.00 28.01 231 GLN A N 1
ATOM 1859 C CA . GLN A 1 231 ? 30.147 28.523 8.991 1.00 27.49 231 GLN A CA 1
ATOM 1860 C C . GLN A 1 231 ? 29.140 27.531 8.451 1.00 26.51 231 GLN A C 1
ATOM 1861 O O . GLN A 1 231 ? 29.395 26.327 8.424 1.00 25.75 231 GLN A O 1
ATOM 1867 N N . VAL A 1 232 ? 27.985 28.013 8.046 1.00 26.52 232 VAL A N 1
ATOM 1868 C CA . VAL A 1 232 ? 26.960 27.121 7.510 1.00 26.12 232 VAL A CA 1
ATOM 1869 C C . VAL A 1 232 ? 27.477 26.412 6.257 1.00 27.21 232 VAL A C 1
ATOM 1870 O O . VAL A 1 232 ? 27.320 25.183 6.095 1.00 27.47 232 VAL A O 1
ATOM 1874 N N . SER A 1 233 ? 28.234 27.115 5.425 1.00 26.59 233 SER A N 1
ATOM 1875 C CA . SER A 1 233 ? 28.794 26.496 4.225 1.00 27.57 233 SER A CA 1
ATOM 1876 C C . SER A 1 233 ? 29.763 25.399 4.567 1.00 26.67 233 SER A C 1
ATOM 1877 O O . SER A 1 233 ? 29.964 24.434 3.807 1.00 29.72 233 SER A O 1
ATOM 1880 N N . GLY A 1 234 ? 30.499 25.525 5.690 1.00 25.10 234 GLY A N 1
ATOM 1881 C CA . GLY A 1 234 ? 31.475 24.529 6.091 1.00 25.34 234 GLY A CA 1
ATOM 1882 C C . GLY A 1 234 ? 30.895 23.357 6.868 1.00 23.95 234 GLY A C 1
ATOM 1883 O O . GLY A 1 234 ? 31.582 22.399 7.092 1.00 24.24 234 GLY A O 1
ATOM 1884 N N . LEU A 1 235 ? 29.590 23.487 7.213 1.00 24.32 235 LEU A N 1
ATOM 1885 C CA . LEU A 1 235 ? 28.887 22.475 8.027 1.00 25.60 235 LEU A CA 1
ATOM 1886 C C . LEU A 1 235 ? 27.933 21.580 7.234 1.00 25.58 235 LEU A C 1
ATOM 1887 O O . LEU A 1 235 ? 27.538 20.498 7.757 1.00 25.09 235 LEU A O 1
ATOM 1892 N N . PHE A 1 236 ? 27.601 21.960 5.996 1.00 25.78 236 PHE A N 1
ATOM 1893 C CA . PHE A 1 236 ? 26.639 21.215 5.157 1.00 27.00 236 PHE A CA 1
ATOM 1894 C C . PHE A 1 236 ? 27.142 21.213 3.766 1.00 28.32 236 PHE A C 1
ATOM 1895 O O . PHE A 1 236 ? 27.813 22.167 3.356 1.00 28.62 236 PHE A O 1
ATOM 1903 N N . PRO A 1 237 ? 26.821 20.159 3.006 1.00 29.01 237 PRO A N 1
ATOM 1904 C CA . PRO A 1 237 ? 27.149 20.188 1.609 1.00 29.22 237 PRO A CA 1
ATOM 1905 C C . PRO A 1 237 ? 26.148 20.997 0.797 1.00 29.46 237 PRO A C 1
ATOM 1906 O O . PRO A 1 237 ? 24.981 21.210 1.188 1.00 29.96 237 PRO A O 1
ATOM 1910 N N . ASP A 1 238 ? 26.631 21.464 -0.337 1.00 29.65 238 ASP A N 1
ATOM 1911 C CA . ASP A 1 238 ? 25.760 22.063 -1.355 1.00 29.75 238 ASP A CA 1
ATOM 1912 C C . ASP A 1 238 ? 25.064 23.329 -0.877 1.00 30.18 238 ASP A C 1
ATOM 1913 O O . ASP A 1 238 ? 23.951 23.603 -1.257 1.00 30.89 238 ASP A O 1
ATOM 1918 N N . VAL A 1 239 ? 25.772 24.127 -0.063 1.00 29.46 239 VAL A N 1
ATOM 1919 C CA . VAL A 1 239 ? 25.283 25.437 0.333 1.00 28.96 239 VAL A CA 1
ATOM 1920 C C . VAL A 1 239 ? 25.755 26.493 -0.661 1.00 27.88 239 VAL A C 1
ATOM 1921 O O . VAL A 1 239 ? 26.945 26.515 -1.071 1.00 29.35 239 VAL A O 1
ATOM 1925 N N . PHE A 1 240 ? 24.822 27.331 -1.074 1.00 29.15 240 PHE A N 1
ATOM 1926 C CA . PHE A 1 240 ? 25.143 28.467 -1.932 1.00 28.83 240 PHE A CA 1
ATOM 1927 C C . PHE A 1 240 ? 24.360 29.698 -1.513 1.00 29.05 240 PHE A C 1
ATOM 1928 O O . PHE A 1 240 ? 23.344 29.620 -0.855 1.00 29.84 240 PHE A O 1
ATOM 1936 N N . ALA A 1 241 ? 24.861 30.852 -1.964 1.00 30.30 241 ALA A N 1
ATOM 1937 C CA . ALA A 1 241 ? 24.283 32.157 -1.710 1.00 29.94 241 ALA A CA 1
ATOM 1938 C C . ALA A 1 241 ? 24.522 33.030 -2.893 1.00 32.10 241 ALA A C 1
ATOM 1939 O O . ALA A 1 241 ? 25.423 32.769 -3.665 1.00 33.61 241 ALA A O 1
ATOM 1941 N N . VAL A 1 242 ? 23.741 34.088 -3.006 1.00 32.45 242 VAL A N 1
ATOM 1942 C CA . VAL A 1 242 ? 23.955 35.031 -4.096 1.00 35.54 242 VAL A CA 1
ATOM 1943 C C . VAL A 1 242 ? 25.183 35.869 -3.739 1.00 36.33 242 VAL A C 1
ATOM 1944 O O . VAL A 1 242 ? 25.230 36.418 -2.662 1.00 35.89 242 VAL A O 1
ATOM 1948 N N . PRO A 1 243 ? 26.155 35.957 -4.636 1.00 39.72 243 PRO A N 1
ATOM 1949 C CA . PRO A 1 243 ? 27.349 36.719 -4.414 1.00 41.77 243 PRO A CA 1
ATOM 1950 C C . PRO A 1 243 ? 27.047 38.210 -4.268 1.00 43.60 243 PRO A C 1
ATOM 1951 O O . PRO A 1 243 ? 26.070 38.712 -4.851 1.00 43.11 243 PRO A O 1
ATOM 1955 N N . LYS A 1 244 ? 27.874 38.901 -3.485 1.00 46.40 244 LYS A N 1
ATOM 1956 C CA . LYS A 1 244 ? 27.628 40.296 -3.076 1.00 47.61 244 LYS A CA 1
ATOM 1957 C C . LYS A 1 244 ? 28.842 40.853 -2.359 1.00 48.52 244 LYS A C 1
ATOM 1958 O O . LYS A 1 244 ? 29.336 40.222 -1.410 1.00 50.47 244 LYS A O 1
ATOM 1964 N N . SER A 1 256 ? 28.119 55.480 -3.246 0.00 70.00 256 SER A N 1
ATOM 1965 C CA . SER A 1 256 ? 27.367 54.989 -2.087 0.00 70.00 256 SER A CA 1
ATOM 1966 C C . SER A 1 256 ? 25.886 54.856 -2.427 1.00 45.70 256 SER A C 1
ATOM 1967 O O . SER A 1 256 ? 25.222 53.900 -1.999 1.00 45.20 256 SER A O 1
ATOM 1970 N N . ALA A 1 257 ? 25.366 55.829 -3.178 1.00 45.17 257 ALA A N 1
ATOM 1971 C CA . ALA A 1 257 ? 24.014 55.728 -3.742 1.00 44.81 257 ALA A CA 1
ATOM 1972 C C . ALA A 1 257 ? 23.858 54.413 -4.531 1.00 44.45 257 ALA A C 1
ATOM 1973 O O . ALA A 1 257 ? 22.906 53.643 -4.315 1.00 42.65 257 ALA A O 1
ATOM 1975 N N . GLU A 1 258 ? 24.824 54.139 -5.408 1.00 44.00 258 GLU A N 1
ATOM 1976 C CA . GLU A 1 258 ? 24.817 52.917 -6.205 1.00 44.33 258 GLU A CA 1
ATOM 1977 C C . GLU A 1 258 ? 24.825 51.671 -5.303 1.00 43.77 258 GLU A C 1
ATOM 1978 O O . GLU A 1 258 ? 24.167 50.660 -5.587 1.00 42.70 258 GLU A O 1
ATOM 1984 N N . MET A 1 259 ? 25.561 51.733 -4.197 1.00 43.39 259 MET A N 1
ATOM 1985 C CA . MET A 1 259 ? 25.618 50.588 -3.282 1.00 42.97 259 MET A CA 1
ATOM 1986 C C . MET A 1 259 ? 24.333 50.445 -2.421 1.00 40.59 259 MET A C 1
ATOM 1987 O O . MET A 1 259 ? 24.018 49.360 -1.960 1.00 39.91 259 MET A O 1
ATOM 1992 N N . GLY A 1 260 ? 23.563 51.522 -2.238 1.00 38.08 260 GLY A N 1
ATOM 1993 C CA . GLY A 1 260 ? 22.231 51.383 -1.587 1.00 36.58 260 GLY A CA 1
ATOM 1994 C C . GLY A 1 260 ? 21.240 50.654 -2.503 1.00 33.97 260 GLY A C 1
ATOM 1995 O O . GLY A 1 260 ? 20.471 49.777 -2.089 1.00 32.44 260 GLY A O 1
ATOM 1996 N N . ILE A 1 261 ? 21.263 51.044 -3.771 1.00 32.77 261 ILE A N 1
ATOM 1997 C CA . ILE A 1 261 ? 20.437 50.386 -4.760 1.00 32.17 261 ILE A CA 1
ATOM 1998 C C . ILE A 1 261 ? 20.843 48.948 -4.923 1.00 29.80 261 ILE A C 1
ATOM 1999 O O . ILE A 1 261 ? 20.000 48.045 -5.010 1.00 29.91 261 ILE A O 1
ATOM 2004 N N . GLU A 1 262 ? 22.148 48.691 -4.933 1.00 30.49 262 GLU A N 1
ATOM 2005 C CA . GLU A 1 262 ? 22.594 47.319 -5.006 1.00 29.36 262 GLU A CA 1
ATOM 2006 C C . GLU A 1 262 ? 22.180 46.497 -3.765 1.00 28.24 262 GLU A C 1
ATOM 2007 O O . GLU A 1 262 ? 21.844 45.347 -3.880 1.00 29.34 262 GLU A O 1
ATOM 2013 N N . GLY A 1 263 ? 22.164 47.122 -2.575 1.00 28.53 263 GLY A N 1
ATOM 2014 C CA . GLY A 1 263 ? 21.662 46.467 -1.395 1.00 27.61 263 GLY A CA 1
ATOM 2015 C C . GLY A 1 263 ? 20.177 46.085 -1.548 1.00 26.78 263 GLY A C 1
ATOM 2016 O O . GLY A 1 263 ? 19.758 45.034 -1.139 1.00 28.84 263 GLY A O 1
ATOM 2017 N N . GLY A 1 264 ? 19.422 47.007 -2.119 1.00 27.39 264 GLY A N 1
ATOM 2018 C CA . GLY A 1 264 ? 17.994 46.782 -2.347 1.00 27.41 264 GLY A CA 1
ATOM 2019 C C . GLY A 1 264 ? 17.764 45.671 -3.322 1.00 27.46 264 GLY A C 1
ATOM 2020 O O . GLY A 1 264 ? 16.933 44.793 -3.120 1.00 27.94 264 GLY A O 1
ATOM 2021 N N . ALA A 1 265 ? 18.496 45.710 -4.436 1.00 26.67 265 ALA A N 1
ATOM 2022 C CA . ALA A 1 265 ? 18.351 44.664 -5.420 1.00 27.78 265 ALA A CA 1
ATOM 2023 C C . ALA A 1 265 ? 18.719 43.316 -4.867 1.00 28.17 265 ALA A C 1
ATOM 2024 O O . ALA A 1 265 ? 18.047 42.302 -5.056 1.00 29.13 265 ALA A O 1
ATOM 2026 N N . SER A 1 266 ? 19.795 43.247 -4.081 1.00 27.96 266 SER A N 1
ATOM 2027 C CA . SER A 1 266 ? 20.212 42.027 -3.433 1.00 29.22 266 SER A CA 1
ATOM 2028 C C . SER A 1 266 ? 19.150 41.443 -2.479 1.00 28.45 266 SER A C 1
ATOM 2029 O O . SER A 1 266 ? 18.883 40.249 -2.430 1.00 29.48 266 SER A O 1
ATOM 2034 N N . ALA A 1 267 ? 18.526 42.338 -1.726 1.00 27.50 267 ALA A N 1
ATOM 2035 C CA . ALA A 1 267 ? 17.444 41.935 -0.845 1.00 28.29 267 ALA A CA 1
ATOM 2036 C C . ALA A 1 267 ? 16.297 41.309 -1.630 1.00 28.54 267 ALA A C 1
ATOM 2037 O O . ALA A 1 267 ? 15.774 40.264 -1.281 1.00 29.20 267 ALA A O 1
ATOM 2039 N N . LEU A 1 268 ? 15.896 41.978 -2.710 1.00 27.58 268 LEU A N 1
ATOM 2040 C CA . LEU A 1 268 ? 14.774 41.494 -3.505 1.00 27.56 268 LEU A CA 1
ATOM 2041 C C . LEU A 1 268 ? 15.089 40.168 -4.184 1.00 27.84 268 LEU A C 1
ATOM 2042 O O . LEU A 1 268 ? 14.227 39.276 -4.245 1.00 28.67 268 LEU A O 1
ATOM 2047 N N . ILE A 1 269 ? 16.296 40.046 -4.723 1.00 27.43 269 ILE A N 1
ATOM 2048 C CA . ILE A 1 269 ? 16.703 38.796 -5.320 1.00 29.16 269 ILE A CA 1
ATOM 2049 C C . ILE A 1 269 ? 16.554 37.630 -4.322 1.00 29.59 269 ILE A C 1
ATOM 2050 O O . ILE A 1 269 ? 15.984 36.550 -4.643 1.00 30.74 269 ILE A O 1
ATOM 2055 N N . ASP A 1 270 ? 17.075 37.830 -3.116 1.00 30.00 270 ASP A N 1
ATOM 2056 C CA . ASP A 1 270 ? 16.961 36.788 -2.081 1.00 30.34 270 ASP A CA 1
ATOM 2057 C C . ASP A 1 270 ? 15.496 36.514 -1.708 1.00 30.25 270 ASP A C 1
ATOM 2058 O O . ASP A 1 270 ? 15.054 35.366 -1.594 1.00 30.18 270 ASP A O 1
ATOM 2063 N N . MET A 1 271 ? 14.690 37.564 -1.541 1.00 28.86 271 MET A N 1
ATOM 2064 C CA . MET A 1 271 ? 13.276 37.414 -1.109 1.00 29.87 271 MET A CA 1
ATOM 2065 C C . MET A 1 271 ? 12.487 36.594 -2.134 1.00 30.45 271 MET A C 1
ATOM 2066 O O . MET A 1 271 ? 11.702 35.729 -1.780 1.00 29.48 271 MET A O 1
ATOM 2071 N N . TYR A 1 272 ? 12.686 36.921 -3.418 1.00 29.38 272 TYR A N 1
ATOM 2072 C CA . TYR A 1 272 ? 11.976 36.241 -4.477 1.00 30.32 272 TYR A CA 1
ATOM 2073 C C . TYR A 1 272 ? 12.491 34.819 -4.715 1.00 30.76 272 TYR A C 1
ATOM 2074 O O . TYR A 1 272 ? 11.700 33.907 -4.949 1.00 31.48 272 TYR A O 1
ATOM 2083 N N . LEU A 1 273 ? 13.799 34.584 -4.620 1.00 29.55 273 LEU A N 1
ATOM 2084 C CA . LEU A 1 273 ? 14.313 33.239 -4.768 1.00 30.62 273 LEU A CA 1
ATOM 2085 C C . LEU A 1 273 ? 13.899 32.345 -3.592 1.00 30.90 273 LEU A C 1
ATOM 2086 O O . LEU A 1 273 ? 13.624 31.186 -3.773 1.00 31.16 273 LEU A O 1
ATOM 2091 N N . LEU A 1 274 ? 13.836 32.873 -2.388 1.00 30.16 274 LEU A N 1
ATOM 2092 C CA . LEU A 1 274 ? 13.330 32.100 -1.265 1.00 30.54 274 LEU A CA 1
ATOM 2093 C C . LEU A 1 274 ? 11.930 31.563 -1.557 1.00 30.44 274 LEU A C 1
ATOM 2094 O O . LEU A 1 274 ? 11.583 30.418 -1.148 1.00 30.82 274 LEU A O 1
ATOM 2099 N N . ALA A 1 275 ? 11.108 32.334 -2.254 1.00 30.09 275 ALA A N 1
ATOM 2100 C CA . ALA A 1 275 ? 9.743 31.900 -2.571 1.00 30.68 275 ALA A CA 1
ATOM 2101 C C . ALA A 1 275 ? 9.643 30.778 -3.607 1.00 31.33 275 ALA A C 1
ATOM 2102 O O . ALA A 1 275 ? 8.558 30.263 -3.865 1.00 32.21 275 ALA A O 1
ATOM 2104 N N . ARG A 1 276 ? 10.783 30.425 -4.186 1.00 31.26 276 ARG A N 1
ATOM 2105 C CA . ARG A 1 276 ? 10.928 29.335 -5.152 1.00 32.16 276 ARG A CA 1
ATOM 2106 C C . ARG A 1 276 ? 11.430 28.033 -4.541 1.00 32.20 276 ARG A C 1
ATOM 2107 O O . ARG A 1 276 ? 11.624 27.014 -5.226 1.00 35.30 276 ARG A O 1
ATOM 2122 N N . CYS A 1 277 ? 11.726 28.073 -3.256 1.00 30.77 277 CYS A N 1
ATOM 2123 C CA . CYS A 1 277 ? 12.262 26.893 -2.563 1.00 31.40 277 CYS A CA 1
ATOM 2124 C C . CYS A 1 277 ? 11.174 25.882 -2.210 1.00 31.48 277 CYS A C 1
ATOM 2125 O O . CYS A 1 277 ? 9.988 26.174 -2.246 1.00 31.52 277 CYS A O 1
ATOM 2128 N N . ALA A 1 278 ? 11.629 24.659 -1.913 1.00 31.35 278 ALA A N 1
ATOM 2129 C CA . ALA A 1 278 ? 10.742 23.594 -1.516 1.00 30.27 278 ALA A CA 1
ATOM 2130 C C . ALA A 1 278 ? 10.389 23.675 -0.059 1.00 30.02 278 ALA A C 1
ATOM 2131 O O . ALA A 1 278 ? 9.302 23.308 0.344 1.00 31.01 278 ALA A O 1
ATOM 2133 N N . THR A 1 279 ? 11.376 24.084 0.732 1.00 29.88 279 THR A N 1
ATOM 2134 C CA . THR A 1 279 ? 11.235 24.244 2.148 1.00 29.16 279 THR A CA 1
ATOM 2135 C C . THR A 1 279 ? 11.967 25.534 2.485 1.00 28.62 279 THR A C 1
ATOM 2136 O O . THR A 1 279 ? 13.037 25.799 1.905 1.00 30.37 279 THR A O 1
ATOM 2140 N N . VAL A 1 280 ? 11.395 26.324 3.375 1.00 28.49 280 VAL A N 1
ATOM 2141 C CA . VAL A 1 280 ? 12.071 27.536 3.869 1.00 29.55 280 VAL A CA 1
ATOM 2142 C C . VAL A 1 280 ? 12.125 27.528 5.385 1.00 29.34 280 VAL A C 1
ATOM 2143 O O . VAL A 1 280 ? 11.153 27.274 6.085 1.00 29.68 280 VAL A O 1
ATOM 2147 N N . ILE A 1 281 ? 13.334 27.815 5.881 1.00 29.64 281 ILE A N 1
ATOM 2148 C CA . ILE A 1 281 ? 13.630 27.984 7.294 1.00 29.28 281 ILE A CA 1
ATOM 2149 C C . ILE A 1 281 ? 13.655 29.487 7.582 1.00 29.27 281 ILE A C 1
ATOM 2150 O O . ILE A 1 281 ? 14.407 30.243 6.954 1.00 30.50 281 ILE A O 1
ATOM 2155 N N . ARG A 1 282 ? 12.800 29.908 8.497 1.00 29.80 282 ARG A N 1
ATOM 2156 C CA . ARG A 1 282 ? 12.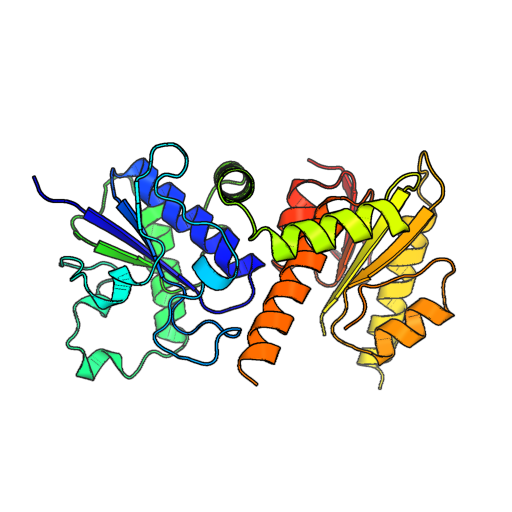628 31.331 8.872 1.00 30.01 282 ARG A CA 1
ATOM 2157 C C . ARG A 1 282 ? 13.270 31.585 10.232 1.00 31.00 282 ARG A C 1
ATOM 2158 O O . ARG A 1 282 ? 12.715 31.260 11.286 1.00 30.83 282 ARG A O 1
ATOM 2166 N N . PHE A 1 283 ? 14.435 32.226 10.218 1.00 31.68 283 PHE A N 1
ATOM 2167 C CA . PHE A 1 283 ? 15.170 32.498 11.437 1.00 32.04 283 PHE A CA 1
ATOM 2168 C C . PHE A 1 283 ? 15.413 34.028 11.529 1.00 32.39 283 PHE A C 1
ATOM 2169 O O . PHE A 1 283 ? 16.406 34.539 11.021 1.00 33.06 283 PHE A O 1
ATOM 2177 N N . PRO A 1 284 ? 14.444 34.797 12.127 1.00 31.64 284 PRO A N 1
ATOM 2178 C CA . PRO A 1 284 ? 13.214 34.384 12.849 1.00 32.47 284 PRO A CA 1
ATOM 2179 C C . PRO A 1 284 ? 11.989 34.383 11.940 1.00 32.99 284 PRO A C 1
ATOM 2180 O O . PRO A 1 284 ? 11.950 35.031 10.911 1.00 33.10 284 PRO A O 1
ATOM 2184 N N . PRO A 1 285 ? 10.889 33.683 12.396 1.00 32.74 285 PRO A N 1
ATOM 2185 C CA . PRO A 1 285 ? 9.616 33.735 11.625 1.00 32.43 285 PRO A CA 1
ATOM 2186 C C . PRO A 1 285 ? 8.848 35.037 11.759 1.00 32.38 285 PRO A C 1
ATOM 2187 O O . PRO A 1 285 ? 7.849 35.231 11.039 1.00 33.97 285 PRO A O 1
ATOM 2191 N N . THR A 1 286 ? 9.286 35.938 12.632 1.00 30.71 286 THR A N 1
ATOM 2192 C CA . THR A 1 286 ? 8.762 37.295 12.721 1.00 31.66 286 THR A CA 1
ATOM 2193 C C . THR A 1 286 ? 9.285 38.272 11.635 1.00 31.76 286 THR A C 1
ATOM 2194 O O . THR A 1 286 ? 8.826 39.415 11.576 1.00 33.66 286 THR A O 1
ATOM 2198 N N . SER A 1 287 ? 10.250 37.858 10.828 1.00 30.82 287 SER A N 1
ATOM 2199 C CA . SER A 1 287 ? 10.764 38.695 9.795 1.00 30.98 287 SER A CA 1
ATOM 2200 C C . SER A 1 287 ? 9.820 38.689 8.616 1.00 30.31 287 SER A C 1
ATOM 2201 O O . SER A 1 287 ? 9.555 37.646 8.044 1.00 31.31 287 SER A O 1
ATOM 2204 N N . ALA A 1 288 ? 9.453 39.866 8.155 1.00 28.57 288 ALA A N 1
ATOM 2205 C CA . ALA A 1 288 ? 8.654 39.960 6.925 1.00 28.75 288 ALA A CA 1
ATOM 2206 C C . ALA A 1 288 ? 9.494 39.641 5.688 1.00 28.09 288 ALA A C 1
ATOM 2207 O O . ALA A 1 288 ? 8.973 39.478 4.556 1.00 27.30 288 ALA A O 1
ATOM 2209 N N . PHE A 1 289 ? 10.829 39.544 5.788 1.00 28.39 289 PHE A N 1
ATOM 2210 C CA . PHE A 1 289 ? 11.687 39.134 4.648 1.00 27.47 289 PHE A CA 1
ATOM 2211 C C . PHE A 1 289 ? 11.208 37.825 3.995 1.00 27.71 289 PHE A C 1
ATOM 2212 O O . PHE A 1 289 ? 11.213 37.713 2.764 1.00 29.49 289 PHE A O 1
ATOM 2220 N N . THR A 1 290 ? 10.802 36.879 4.817 1.00 27.70 290 THR A N 1
ATOM 2221 C CA . THR A 1 290 ? 10.333 35.598 4.362 1.00 27.67 290 THR A CA 1
ATOM 2222 C C . THR A 1 290 ? 8.835 35.469 4.308 1.00 28.46 290 THR A C 1
ATOM 2223 O O . THR A 1 290 ? 8.309 34.370 4.178 1.00 28.14 290 THR A O 1
ATOM 2227 N N . ARG A 1 291 ? 8.093 36.559 4.387 1.00 27.40 291 ARG A N 1
ATOM 2228 C CA . ARG A 1 291 ? 6.614 36.469 4.279 1.00 25.27 291 ARG A CA 1
ATOM 2229 C C . ARG A 1 291 ? 6.232 35.980 2.876 1.00 27.48 291 ARG A C 1
ATOM 2230 O O . ARG A 1 291 ? 5.336 35.146 2.789 1.00 26.96 291 ARG A O 1
ATOM 2238 N N . TYR A 1 292 ? 6.825 36.506 1.820 1.00 26.87 292 TYR A N 1
ATOM 2239 C CA . TYR A 1 292 ? 6.493 36.062 0.440 1.00 27.67 292 TYR A CA 1
ATOM 2240 C C . TYR A 1 292 ? 6.735 34.555 0.356 1.00 27.72 292 TYR A C 1
ATOM 2241 O O . TYR A 1 292 ? 5.843 33.803 -0.044 1.00 28.82 292 TYR A O 1
ATOM 2250 N N . ALA A 1 293 ? 7.871 34.099 0.825 1.00 27.93 293 ALA A N 1
ATOM 2251 C CA . ALA A 1 293 ? 8.140 32.634 0.860 1.00 28.46 293 ALA A CA 1
ATOM 2252 C C . ALA A 1 293 ? 7.095 31.863 1.689 1.00 29.29 293 ALA A C 1
ATOM 2253 O O . ALA A 1 293 ? 6.573 30.810 1.267 1.00 30.75 293 ALA A O 1
ATOM 2255 N N . ARG A 1 294 ? 6.712 32.354 2.861 1.00 28.31 294 ARG A N 1
ATOM 2256 C CA . ARG A 1 294 ? 5.674 31.755 3.665 1.00 29.27 294 ARG A CA 1
ATOM 2257 C C . ARG A 1 294 ? 4.364 31.582 2.883 1.00 27.89 294 ARG A C 1
ATOM 2258 O O . ARG A 1 294 ? 3.667 30.582 3.028 1.00 29.53 294 ARG A O 1
ATOM 2266 N N . LEU A 1 295 ? 4.001 32.585 2.089 1.00 27.69 295 LEU A N 1
ATOM 2267 C CA . LEU A 1 295 ? 2.783 32.498 1.249 1.00 28.98 295 LEU A CA 1
ATOM 2268 C C . LEU A 1 295 ? 2.847 31.424 0.173 1.00 29.47 295 LEU A C 1
ATOM 2269 O O . LEU A 1 295 ? 1.780 30.838 -0.193 1.00 29.13 295 LEU A O 1
ATOM 2274 N N . LEU A 1 296 ? 4.021 31.174 -0.369 1.00 29.56 296 LEU A N 1
ATOM 2275 C CA . LEU A 1 296 ? 4.155 30.297 -1.564 1.00 30.91 296 LEU A CA 1
ATOM 2276 C C . LEU A 1 296 ? 4.783 28.915 -1.384 1.00 30.84 296 LEU A C 1
ATOM 2277 O O . LEU A 1 296 ? 4.445 28.001 -2.140 1.00 32.19 296 LEU A O 1
ATOM 2282 N N . VAL A 1 297 ? 5.697 28.763 -0.454 1.00 30.29 297 VAL A N 1
ATOM 2283 C CA . VAL A 1 297 ? 6.514 27.553 -0.368 1.00 31.09 297 VAL A CA 1
ATOM 2284 C C . VAL A 1 297 ? 5.775 26.425 0.301 1.00 31.35 297 VAL A C 1
ATOM 2285 O O . VAL A 1 297 ? 4.991 26.649 1.231 1.00 31.88 297 VAL A O 1
ATOM 2289 N N . PRO A 1 298 ? 5.964 25.196 -0.204 1.00 30.71 298 PRO A N 1
ATOM 2290 C CA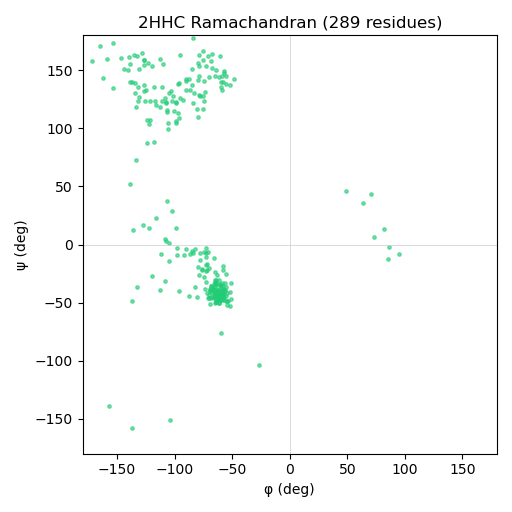 . PRO A 1 298 ? 5.236 24.055 0.378 1.00 30.95 298 PRO A CA 1
ATOM 2291 C C . PRO A 1 298 ? 5.399 23.798 1.887 1.00 29.68 298 PRO A C 1
ATOM 2292 O O . PRO A 1 298 ? 4.428 23.411 2.572 1.00 30.39 298 PRO A O 1
ATOM 2296 N N . ARG A 1 299 ? 6.607 23.970 2.394 1.00 31.34 299 ARG A N 1
ATOM 2297 C CA . ARG A 1 299 ? 6.875 23.666 3.811 1.00 31.37 299 ARG A CA 1
ATOM 2298 C C . ARG A 1 299 ? 7.749 24.756 4.435 1.00 31.03 299 ARG A C 1
ATOM 2299 O O . ARG A 1 299 ? 8.724 25.210 3.837 1.00 29.84 299 ARG A O 1
ATOM 2307 N N . ILE A 1 300 ? 7.422 25.104 5.668 1.00 30.88 300 ILE A N 1
ATOM 2308 C CA . ILE A 1 300 ? 8.093 26.147 6.409 1.00 31.61 300 ILE A CA 1
ATOM 2309 C C . ILE A 1 300 ? 8.579 25.539 7.730 1.00 31.08 300 ILE A C 1
ATOM 2310 O O . ILE A 1 300 ? 7.835 24.808 8.402 1.00 31.84 300 ILE A O 1
ATOM 2315 N N . ILE A 1 301 ? 9.832 25.791 8.085 1.00 30.22 301 ILE A N 1
ATOM 2316 C CA . ILE A 1 301 ? 10.377 25.331 9.374 1.00 31.29 301 ILE A CA 1
ATOM 2317 C C . ILE A 1 301 ? 10.781 26.568 10.184 1.00 32.21 301 ILE A C 1
ATOM 2318 O O . ILE A 1 301 ? 11.427 27.505 9.669 1.00 30.87 301 ILE A O 1
ATOM 2323 N N . GLU A 1 302 ? 10.432 26.557 11.464 1.00 33.32 302 GLU A N 1
ATOM 2324 C CA . GLU A 1 302 ? 10.809 27.649 12.328 1.00 35.43 302 GLU A CA 1
ATOM 2325 C C . GLU A 1 302 ? 10.791 27.210 13.774 1.00 36.19 302 GLU A C 1
ATOM 2326 O O . GLU A 1 302 ? 10.180 26.197 14.099 1.00 34.98 302 GLU A O 1
ATOM 2332 N N . PHE A 1 303 ? 11.492 27.948 14.631 1.00 38.06 303 PHE A N 1
ATOM 2333 C CA . PHE A 1 303 ? 11.361 27.765 16.065 1.00 40.08 303 PHE A CA 1
ATOM 2334 C C . PHE A 1 303 ? 10.073 28.446 16.499 1.00 41.96 303 PHE A C 1
ATOM 2335 O O . PHE A 1 303 ? 9.824 29.598 16.137 1.00 42.31 303 PHE A O 1
ATOM 2343 N N . ASP A 1 304 ? 9.232 27.696 17.210 1.00 44.85 304 ASP A N 1
ATOM 2344 C CA . ASP A 1 304 ? 7.963 28.209 17.729 1.00 46.27 304 ASP A CA 1
ATOM 2345 C C . ASP A 1 304 ? 7.822 27.701 19.138 1.00 46.98 304 ASP A C 1
ATOM 2346 O O . ASP A 1 304 ? 6.748 27.244 19.553 1.00 48.72 304 ASP A O 1
ATOM 2351 N N . ASN A 1 307 ? 7.673 24.830 23.329 1.00 55.90 307 ASN A N 1
ATOM 2352 C CA . ASN A 1 307 ? 7.425 25.997 22.486 1.00 55.86 307 ASN A CA 1
ATOM 2353 C C . ASN A 1 307 ? 8.790 26.576 22.046 1.00 55.80 307 ASN A C 1
ATOM 2354 O O . ASN A 1 307 ? 9.203 26.332 20.910 1.00 56.34 307 ASN A O 1
ATOM 2359 N N . PRO A 1 308 ? 9.506 27.286 22.947 1.00 55.05 308 PRO A N 1
ATOM 2360 C CA . PRO A 1 308 ? 10.793 27.792 22.461 1.00 53.98 308 PRO A CA 1
ATOM 2361 C C . PRO A 1 308 ? 11.907 26.758 22.597 1.00 52.97 308 PRO A C 1
ATOM 2362 O O . PRO A 1 308 ? 11.787 25.879 23.461 1.00 53.05 308 PRO A O 1
ATOM 2366 N N . GLY A 1 309 ? 12.892 26.799 21.736 1.00 51.58 309 GLY A N 1
ATOM 2367 C CA . GLY A 1 309 ? 13.893 25.732 21.662 1.00 50.15 309 GLY A CA 1
ATOM 2368 C C . GLY A 1 309 ? 13.456 24.567 20.779 1.00 48.85 309 GLY A C 1
ATOM 2369 O O . GLY A 1 309 ? 14.279 23.710 20.423 1.00 48.68 309 GLY A O 1
ATOM 2370 N N . HIS A 1 310 ? 12.163 24.540 20.421 1.00 46.63 310 HIS A N 1
ATOM 2371 C CA . HIS A 1 310 ? 11.571 23.441 19.670 1.00 44.93 310 HIS A CA 1
ATOM 2372 C C . HIS A 1 310 ? 11.224 23.932 18.281 1.00 42.08 310 HIS A C 1
ATOM 2373 O O . HIS A 1 310 ? 10.680 25.007 18.126 1.00 40.87 310 HIS A O 1
ATOM 2380 N N . LEU A 1 311 ? 11.550 23.110 17.295 1.00 40.62 311 LEU A N 1
ATOM 2381 C CA . LEU A 1 311 ? 11.290 23.397 15.885 1.00 40.55 311 LEU A CA 1
ATOM 2382 C C . LEU A 1 311 ? 9.900 22.920 15.530 1.00 39.53 311 LEU A C 1
ATOM 2383 O O . LEU A 1 311 ? 9.447 21.887 16.009 1.00 38.84 311 LEU A O 1
ATOM 2388 N N . THR A 1 312 ? 9.214 23.665 14.690 1.00 38.82 312 THR A N 1
ATOM 2389 C CA . THR A 1 312 ? 7.963 23.193 14.134 1.00 39.40 312 THR A CA 1
ATOM 2390 C C . THR A 1 312 ? 8.004 23.277 12.616 1.00 38.81 312 THR A C 1
ATOM 2391 O O . THR A 1 312 ? 8.841 23.991 12.042 1.00 38.47 312 THR A O 1
ATOM 2395 N N . MET A 1 313 ? 7.146 22.495 11.983 1.00 37.59 313 MET A N 1
ATOM 2396 C CA . MET A 1 313 ? 7.024 22.512 10.541 1.00 37.95 313 MET A CA 1
ATOM 2397 C C . MET A 1 313 ? 5.578 22.746 10.186 1.00 37.41 313 MET A C 1
ATOM 2398 O O . MET A 1 313 ? 4.670 22.168 10.789 1.00 36.03 313 MET A O 1
ATOM 2407 N N . ILE A 1 314 ? 5.379 23.606 9.190 1.00 36.65 314 ILE A N 1
ATOM 2408 C CA . ILE A 1 314 ? 4.081 24.005 8.741 1.00 38.10 314 ILE A CA 1
ATOM 2409 C C . ILE A 1 314 ? 3.957 23.638 7.261 1.00 37.96 314 ILE A C 1
ATOM 2410 O O . ILE A 1 314 ? 4.794 24.021 6.441 1.00 37.08 314 ILE A O 1
ATOM 2415 N N . ASP A 1 315 ? 2.932 22.854 6.947 1.00 38.60 315 ASP A N 1
ATOM 2416 C CA . ASP A 1 315 ? 2.576 22.514 5.578 1.00 40.16 315 ASP A CA 1
ATOM 2417 C C . ASP A 1 315 ? 1.677 23.612 5.086 1.00 41.05 315 ASP A C 1
ATOM 2418 O O . ASP A 1 315 ? 0.721 23.978 5.755 1.00 41.76 315 ASP A O 1
ATOM 2423 N N . ASN A 1 316 ? 1.954 24.105 3.893 1.00 42.33 316 ASN A N 1
ATOM 2424 C CA . ASN A 1 316 ? 1.236 25.234 3.333 1.00 43.45 316 ASN A CA 1
ATOM 2425 C C . ASN A 1 316 ? -0.028 24.789 2.664 1.00 45.96 316 ASN A C 1
ATOM 2426 O O . ASN A 1 316 ? 0.033 23.989 1.704 1.00 47.53 316 ASN A O 1
ATOM 2431 N N . PRO A 1 317 ? -1.260 25.240 3.015 1.00 48.25 317 PRO A N 1
ATOM 2432 C CA . PRO A 1 317 ? -1.617 26.292 3.999 1.00 49.02 317 PRO A CA 1
ATOM 2433 C C . PRO A 1 317 ? -1.274 25.937 5.440 1.00 49.59 317 PRO A C 1
ATOM 2434 O O . PRO A 1 317 ? -0.505 26.691 6.058 1.00 51.00 317 PRO A O 1
#

B-factor: mean 34.72, std 8.37, range [19.41, 70.0]

Secondary structure (DSSP, 8-state):
----EEEEE--S-HHHHHHHHHHHHHHHHHHT-EEEEE-BT-TT-SSTTSBSHHHHB---SEETTEEEE-SGGGGT----SSEESGGGGS-GGGGS---HHHHHHHHHHHHHHHHSSSPPS-SEEEE-S--TTSS-HHHHHHHHHHS-B-HHHHHHHHHHIIIIITTSEEEEEEE---HHHHHHHHHHHHHHHHHHTS--SS-EEEEEEES-HHHHHHHHHHSTTEE-----HHHHHHHHHHHHHHHHHHTT-SEEEEESTT-GGGHHHHHH-SEEEEE--TT-EEEEE--

InterPro domains:
  IPR008716 Nodulation protein Z [PF05830] (4-314)
  IPR008716 Nodulation protein Z [PIRSF020513] (2-324)
  IPR027350 Glycosyltransferase family 23 (GT23) domain [PS51659] (1-315)

Sequence (291 aa):
TKERFVISRRRTGFGDCLWSLASAWSYAQRTGRTLVIDWRGSCYVEQPFSNAFPAFFEPVEDIAGVPVICDDRVNQLSFPGPFFPRWWNRPSIDCINRPDEQIFRERDELTELFQAREDSEANTIVCDACLMWRCSEEAERLIFRNIKLRSEIRARIDALYEEHFSGHSIIGVHVRHWADSELALHQVCMAIRKAKALSYPKPVKVFLCTDSAQVLDQVSGLFPDVFAVPKSAEMGIEGGASALIDMYLLARCATVIRFPPTSAFTRYARLLVPRIIEFDNPGHLTMIDNP

Radius of gyration: 20.49 Å; Cα contacts (8 Å, |Δi|>4): 508; chains: 1; bounding box: 50×59×40 Å

Nearest PDB structures (foldseek):
  2hhc-assembly1_A  TM=1.003E+00  e=3.250E-61  Bradyrhizobium sp. WM9
  2ocx-assembly1_A  TM=9.988E-01  e=2.254E-58  Bradyrhizobium sp. WM9
  2hlh-assembly1_A  TM=9.975E-01  e=6.196E-58  Bradyrhizobium sp. WM9
  3siw-assembly1_A  TM=1.000E+00  e=1.265E-57  Bradyrhizobium sp. WM9
  3six-assembly1_A  TM=9.957E-01  e=9.555E-57  Bradyrhizobium sp. WM9

CATH classification: 3.40.50.11340 (+1 more: 3.40.50.11350)

Solvent-accessible surface area: 14566 Å² total; per-residue (Å²): 192,182,102,62,16,0,16,2,43,30,73,55,35,4,8,20,4,1,9,3,0,0,1,0,12,40,5,1,100,108,20,66,4,7,0,0,0,2,2,60,32,9,88,30,14,111,92,78,146,48,10,0,0,36,42,0,0,50,83,14,115,76,0,46,64,4,67,6,17,4,43,75,87,8,69,129,80,109,32,48,30,80,54,18,0,164,18,63,77,124,83,98,140,78,30,141,109,52,53,91,113,17,36,101,103,0,66,74,53,0,25,124,18,32,143,42,205,120,44,14,157,9,41,0,0,5,3,3,2,38,0,29,165,74,32,56,72,117,5,4,69,44,0,21,199,63,14,111,7,66,59,109,10,63,58,80,11,87,45,21,68,121,111,46,5,52,46,69,6,4,0,0,0,7,4,146,142,246,51,124,64,117,101,30,38,96,33,1,5,54,0,0,120,72,0,73,87,47,97,36,121,107,89,38,36,0,0,2,3,18,85,17,60,117,12,59,100,75,0,47,69,88,18,81,87,28,25,29,14,106,174,98,20,141,148,21,61,74,37,0,7,12,17,0,0,13,1,31,0,0,11,115,4,25,0,0,1,18,29,52,34,113,23,11,41,0,32,33,0,50,7,87,0,76,53,0,0,13,33,77,128,112,47,121,44,46,65,50,92,42,143

Foldseek 3Di:
DDAFEEEQEDAEAVLQSLLSLLLSVVLCVVPVHAYEYANQCHQLAPHRLFRCQVLWWPDDQDQPHHGYHRGNCVVVDDHDWDEPPNQVNDPPVSVPDDDPVNLVVRLVVVLVQLVDPDHDPTRYYYNDHGCRPSDDPVSSVSSVVRIGTDPVLVVLLVVVCVVQVPQEAEEEEEAEDVVVVVVLLVLSVVQVVVVVPDDDPGHYAYEYHYPDPVSLVVVPVVDPRYDYDDDVSVVSSVVNSRLVSSLVVLLSHQEYEPNAPPDSSNVSNLQRHQKYWHCPVHPDIDMDGHD